Protein AF-A0AAD6Z768-F1 (afdb_monomer_lite)

Structure (mmCIF, N/CA/C/O backbone):
data_AF-A0AAD6Z768-F1
#
_entry.id   AF-A0AAD6Z768-F1
#
loop_
_atom_site.group_PDB
_atom_site.id
_atom_site.type_symbol
_atom_site.label_atom_id
_atom_site.label_alt_id
_atom_site.label_comp_id
_atom_site.label_asym_id
_atom_site.label_entity_id
_atom_site.label_seq_id
_atom_site.pdbx_PDB_ins_code
_atom_site.Cartn_x
_atom_site.Cartn_y
_atom_site.Cartn_z
_atom_site.occupancy
_atom_site.B_iso_or_equiv
_atom_site.auth_seq_id
_atom_site.auth_comp_id
_atom_site.auth_asym_id
_atom_site.auth_atom_id
_atom_site.pdbx_PDB_model_num
ATOM 1 N N . MET A 1 1 ? 4.492 -30.811 13.041 1.00 48.56 1 MET A N 1
ATOM 2 C CA . MET A 1 1 ? 4.878 -29.760 12.066 1.00 48.56 1 MET A CA 1
ATOM 3 C C . MET A 1 1 ? 6.195 -30.106 11.379 1.00 48.56 1 MET A C 1
ATOM 5 O O . MET A 1 1 ? 6.203 -30.203 10.163 1.00 48.56 1 MET A O 1
ATOM 9 N N . GLN A 1 2 ? 7.263 -30.380 12.133 1.00 55.22 2 GLN A N 1
ATOM 10 C CA . GLN A 1 2 ? 8.571 -30.777 11.596 1.00 55.22 2 GLN A CA 1
ATOM 11 C C . GLN A 1 2 ? 8.507 -31.999 10.662 1.00 55.22 2 GLN A C 1
ATOM 13 O O . GLN A 1 2 ? 9.025 -31.963 9.554 1.00 55.22 2 GLN A O 1
ATOM 18 N N . GLU A 1 3 ? 7.734 -33.017 11.039 1.00 74.50 3 GLU A N 1
ATOM 19 C CA . GLU A 1 3 ? 7.545 -34.219 10.222 1.00 74.50 3 GLU A CA 1
ATOM 20 C C . GLU A 1 3 ? 6.853 -33.945 8.870 1.00 74.50 3 GLU A C 1
ATOM 22 O O . GLU A 1 3 ? 7.163 -34.582 7.868 1.00 74.50 3 GLU A O 1
ATOM 27 N N . TRP A 1 4 ? 5.948 -32.960 8.814 1.00 82.12 4 TRP A N 1
ATOM 28 C CA . TRP A 1 4 ? 5.295 -32.538 7.568 1.00 82.12 4 TRP A CA 1
ATOM 29 C C . TRP A 1 4 ? 6.259 -31.751 6.675 1.00 82.12 4 TRP A C 1
ATOM 31 O O . TRP A 1 4 ? 6.306 -31.967 5.465 1.00 82.12 4 TRP A O 1
ATOM 41 N N . VAL A 1 5 ? 7.081 -30.886 7.273 1.00 64.69 5 VAL A N 1
ATOM 42 C CA . VAL A 1 5 ? 8.125 -30.154 6.546 1.00 64.69 5 VAL A CA 1
ATOM 43 C C . VAL A 1 5 ? 9.130 -31.133 5.931 1.00 64.69 5 VAL A C 1
ATOM 45 O O . VAL A 1 5 ? 9.410 -31.048 4.738 1.00 64.69 5 VAL A O 1
ATOM 48 N N . GLU A 1 6 ? 9.615 -32.104 6.705 1.00 81.56 6 GLU A N 1
ATOM 49 C CA . GLU A 1 6 ? 10.648 -33.051 6.270 1.00 81.56 6 GLU A CA 1
ATOM 50 C C . GLU A 1 6 ? 10.136 -34.102 5.279 1.00 81.56 6 GLU A C 1
ATOM 52 O O . GLU A 1 6 ? 10.824 -34.406 4.305 1.00 81.56 6 GLU A O 1
ATOM 57 N N . LYS A 1 7 ? 8.932 -34.650 5.491 1.00 86.00 7 LYS A N 1
ATOM 58 C CA . LYS A 1 7 ? 8.408 -35.744 4.655 1.00 86.00 7 LYS A CA 1
ATOM 59 C C . LYS A 1 7 ? 7.590 -35.277 3.456 1.00 86.00 7 LYS A C 1
ATOM 61 O O . LYS A 1 7 ? 7.446 -36.044 2.509 1.00 86.00 7 LYS A O 1
ATOM 66 N N . VAL A 1 8 ? 7.036 -34.064 3.492 1.00 82.00 8 VAL A N 1
ATOM 67 C CA . VAL A 1 8 ? 6.119 -33.573 2.449 1.00 82.00 8 VAL A CA 1
ATOM 68 C C . VAL A 1 8 ? 6.687 -32.346 1.751 1.00 82.00 8 VAL A C 1
ATOM 70 O O . VAL A 1 8 ? 6.872 -32.368 0.535 1.00 82.00 8 VAL A O 1
ATOM 73 N N . LEU A 1 9 ? 7.003 -31.289 2.503 1.00 64.06 9 LEU A N 1
ATOM 74 C CA . LEU A 1 9 ? 7.354 -29.998 1.910 1.00 64.06 9 LEU A CA 1
ATOM 75 C C . LEU A 1 9 ? 8.731 -30.020 1.228 1.00 64.06 9 LEU A C 1
ATOM 77 O O . LEU A 1 9 ? 8.850 -29.608 0.077 1.00 64.06 9 LEU A O 1
ATOM 81 N N . ILE A 1 10 ? 9.763 -30.533 1.905 1.00 76.69 10 ILE A N 1
ATOM 82 C CA . ILE A 1 10 ? 11.134 -30.582 1.372 1.00 76.69 10 ILE A CA 1
ATOM 83 C C . ILE A 1 10 ? 11.224 -31.454 0.102 1.00 76.69 10 ILE A C 1
ATOM 85 O O . ILE A 1 10 ? 11.770 -30.975 -0.896 1.00 76.69 10 ILE A O 1
ATOM 89 N N . PRO A 1 11 ? 10.672 -32.686 0.059 1.00 86.25 11 PRO A N 1
ATOM 90 C CA . PRO A 1 11 ? 10.687 -33.498 -1.157 1.00 86.25 11 PRO A CA 1
ATOM 91 C C . PRO A 1 11 ? 9.928 -32.854 -2.320 1.00 86.25 11 PRO A C 1
ATOM 93 O O . PRO A 1 11 ? 10.422 -32.879 -3.446 1.00 86.25 11 PRO A O 1
ATOM 96 N N . TYR A 1 12 ? 8.772 -32.231 -2.054 1.00 80.94 12 TYR A N 1
ATOM 97 C CA . TYR A 1 12 ? 7.995 -31.513 -3.067 1.00 80.94 12 TYR A CA 1
ATOM 98 C C . TYR A 1 12 ? 8.789 -30.348 -3.675 1.00 80.94 12 TYR A C 1
ATOM 100 O O . TYR A 1 12 ? 8.893 -30.240 -4.898 1.00 80.94 12 TYR A O 1
ATOM 108 N N . LEU A 1 13 ? 9.416 -29.516 -2.835 1.00 72.31 13 LEU A N 1
ATOM 109 C CA . LEU A 1 13 ? 10.240 -28.391 -3.289 1.00 72.31 13 LEU A CA 1
ATOM 110 C C . LEU A 1 13 ? 11.459 -28.860 -4.096 1.00 72.31 13 LEU A C 1
ATOM 112 O O . LEU A 1 13 ? 11.773 -28.268 -5.127 1.00 72.31 13 LEU A O 1
ATOM 116 N N . ASN A 1 14 ? 12.113 -29.948 -3.679 1.00 77.75 14 ASN A N 1
ATOM 117 C CA . ASN A 1 14 ? 13.255 -30.519 -4.397 1.00 77.75 14 ASN A CA 1
ATOM 118 C C . ASN A 1 14 ? 12.860 -31.111 -5.760 1.00 77.75 14 ASN A C 1
ATOM 120 O O . ASN A 1 14 ? 13.576 -30.907 -6.740 1.00 77.75 14 ASN A O 1
ATOM 124 N N . ALA A 1 15 ? 11.720 -31.803 -5.844 1.00 82.12 15 ALA A N 1
ATOM 125 C CA . ALA A 1 15 ? 11.199 -32.324 -7.107 1.00 82.12 15 ALA A CA 1
ATOM 126 C C . ALA A 1 15 ? 10.841 -31.185 -8.075 1.00 82.12 15 ALA A C 1
ATOM 128 O O . ALA A 1 15 ? 11.240 -31.217 -9.240 1.00 82.12 15 ALA A O 1
ATOM 129 N N . ARG A 1 16 ? 10.175 -30.136 -7.573 1.00 75.25 16 ARG A N 1
ATOM 130 C CA . ARG A 1 16 ? 9.814 -28.961 -8.376 1.00 75.25 16 ARG A CA 1
ATOM 131 C C . ARG A 1 16 ? 11.043 -28.207 -8.883 1.00 75.25 16 ARG A C 1
ATOM 133 O O . ARG A 1 16 ? 11.083 -27.772 -10.029 1.00 75.25 16 ARG A O 1
ATOM 140 N N . ARG A 1 17 ? 12.084 -28.119 -8.057 1.00 67.56 17 ARG A N 1
ATOM 141 C CA . ARG A 1 17 ? 13.374 -27.529 -8.426 1.00 67.56 17 ARG A CA 1
ATOM 142 C C . ARG A 1 17 ? 14.070 -28.277 -9.565 1.00 67.56 17 ARG A C 1
ATOM 144 O O . ARG A 1 17 ? 14.632 -27.634 -10.449 1.00 67.56 17 ARG A O 1
ATOM 151 N N . ALA A 1 18 ? 14.037 -29.610 -9.538 1.00 78.44 18 ALA A N 1
ATOM 152 C CA . ALA A 1 18 ? 14.623 -30.443 -10.586 1.00 78.44 18 ALA A CA 1
ATOM 153 C C . ALA A 1 18 ? 13.875 -30.295 -11.922 1.00 78.44 18 ALA A C 1
ATOM 155 O O . ALA A 1 18 ? 14.513 -30.208 -12.967 1.00 78.44 18 ALA A O 1
ATOM 156 N N . GLU A 1 19 ? 12.543 -30.205 -11.883 1.00 80.25 19 GLU A N 1
ATOM 157 C CA . GLU A 1 19 ? 11.703 -29.970 -13.066 1.00 80.25 19 GLU A CA 1
ATOM 158 C C . GLU A 1 19 ? 11.997 -28.617 -13.734 1.00 80.25 19 GLU A C 1
ATOM 160 O O . GLU A 1 19 ? 12.035 -28.521 -14.958 1.00 80.25 19 GLU A O 1
ATOM 165 N N . LEU A 1 20 ? 12.252 -27.580 -12.932 1.00 73.38 20 LEU A N 1
ATOM 166 C CA . LEU A 1 20 ? 12.494 -26.213 -13.401 1.00 73.38 20 LEU A CA 1
ATOM 167 C C . LEU A 1 20 ? 13.961 -25.924 -13.774 1.00 73.38 20 LEU A C 1
ATOM 169 O O . LEU A 1 20 ? 14.273 -24.815 -14.201 1.00 73.38 20 LEU A O 1
ATOM 173 N N . GLY A 1 21 ? 14.872 -26.894 -13.622 1.00 76.31 21 GLY A N 1
ATOM 174 C CA . GLY A 1 21 ? 16.283 -26.742 -14.006 1.00 76.31 21 GLY A CA 1
ATOM 175 C C . GLY A 1 21 ? 17.050 -25.687 -13.199 1.00 76.31 21 GLY A C 1
ATOM 176 O O . GLY A 1 21 ? 17.967 -25.053 -13.720 1.00 76.31 21 GLY A O 1
ATOM 177 N N . LEU A 1 22 ? 16.668 -25.463 -11.941 1.00 63.88 22 LEU A N 1
ATOM 178 C CA . LEU A 1 22 ? 17.176 -24.339 -11.154 1.00 63.88 22 LEU A CA 1
ATOM 179 C C . LEU A 1 22 ? 18.520 -24.650 -10.480 1.00 63.88 22 LEU A C 1
ATOM 181 O O . LEU A 1 22 ? 18.715 -25.763 -9.979 1.00 63.88 22 LEU A O 1
ATOM 185 N N . PRO A 1 23 ? 19.437 -23.669 -10.395 1.00 65.69 23 PRO A N 1
ATOM 186 C CA . PRO A 1 23 ? 20.753 -23.867 -9.803 1.00 65.69 23 PRO A CA 1
ATOM 187 C C . PRO A 1 23 ? 20.671 -24.240 -8.309 1.00 65.69 23 PRO A C 1
ATOM 189 O O . PRO A 1 23 ? 19.751 -23.796 -7.612 1.00 65.69 23 PRO A O 1
ATOM 192 N N . PRO A 1 24 ? 21.644 -25.017 -7.785 1.00 60.09 24 PRO A N 1
ATOM 193 C CA . PRO A 1 24 ? 21.671 -25.563 -6.419 1.00 60.09 24 PRO A CA 1
ATOM 194 C C . PRO A 1 24 ? 21.759 -24.509 -5.294 1.00 60.09 24 PRO A C 1
ATOM 196 O O . PRO A 1 24 ? 21.482 -24.823 -4.134 1.00 60.09 24 PRO A O 1
ATOM 199 N N . GLU A 1 25 ? 21.965 -23.239 -5.631 1.00 60.00 25 GLU A N 1
ATOM 200 C CA . GLU A 1 25 ? 21.999 -22.109 -4.691 1.00 60.00 25 GLU A CA 1
ATOM 201 C C . GLU A 1 25 ? 20.623 -21.446 -4.471 1.00 60.00 25 GLU A C 1
ATOM 203 O O . GLU A 1 25 ? 20.381 -20.827 -3.435 1.00 60.00 25 GLU A O 1
ATOM 208 N N . GLN A 1 26 ? 19.676 -21.630 -5.398 1.00 58.16 26 GLN A N 1
ATOM 209 C CA . GLN A 1 26 ? 18.336 -21.045 -5.321 1.00 58.16 26 GLN A CA 1
ATOM 210 C C . GLN A 1 26 ? 17.421 -21.834 -4.362 1.00 58.16 26 GLN A C 1
ATOM 212 O O . GLN A 1 26 ? 16.848 -22.861 -4.722 1.00 58.16 26 GLN A O 1
ATOM 217 N N . LYS A 1 27 ? 17.296 -21.360 -3.115 1.00 54.88 27 LYS A N 1
ATOM 218 C CA . LYS A 1 27 ? 16.592 -22.055 -2.013 1.00 54.88 27 LYS A CA 1
ATOM 219 C C . LYS A 1 27 ? 15.079 -22.234 -2.217 1.00 54.88 27 LYS A C 1
ATOM 221 O O . LYS A 1 27 ? 14.500 -23.108 -1.578 1.00 54.88 27 LYS A O 1
ATOM 226 N N . ALA A 1 28 ? 14.450 -21.451 -3.094 1.00 56.56 28 ALA A N 1
ATOM 227 C CA . ALA A 1 28 ? 13.034 -21.571 -3.435 1.00 56.56 28 ALA A CA 1
ATOM 228 C C . ALA A 1 28 ? 12.856 -21.556 -4.964 1.00 56.56 28 ALA A C 1
ATOM 230 O O . ALA A 1 28 ? 13.356 -20.634 -5.611 1.00 56.56 28 ALA A O 1
ATOM 231 N N . PRO A 1 29 ? 12.167 -22.552 -5.548 1.00 53.34 29 PRO A N 1
ATOM 232 C CA . PRO A 1 29 ? 12.169 -22.743 -6.990 1.00 53.34 29 PRO A CA 1
ATOM 233 C C . PRO A 1 29 ? 11.523 -21.598 -7.797 1.00 53.34 29 PRO A C 1
ATOM 235 O O . PRO A 1 29 ? 11.953 -21.302 -8.903 1.00 53.34 29 PRO A O 1
ATOM 238 N N . ASP A 1 30 ? 10.563 -20.874 -7.225 1.00 58.84 30 ASP A N 1
ATOM 239 C CA . ASP A 1 30 ? 9.732 -19.934 -7.994 1.00 58.84 30 ASP A CA 1
ATOM 240 C C . ASP A 1 30 ? 9.785 -18.483 -7.480 1.00 58.84 30 ASP A C 1
ATOM 242 O O . ASP A 1 30 ? 8.917 -17.676 -7.804 1.00 58.84 30 ASP A O 1
ATOM 246 N N . ILE A 1 31 ? 10.779 -18.130 -6.654 1.00 59.78 31 ILE A N 1
ATOM 247 C CA . ILE A 1 31 ? 10.894 -16.783 -6.071 1.00 59.78 31 ILE A CA 1
ATOM 248 C C . ILE A 1 31 ? 12.098 -16.062 -6.678 1.00 59.78 31 ILE A C 1
ATOM 250 O O . ILE A 1 31 ? 13.245 -16.425 -6.414 1.00 59.78 31 ILE A O 1
ATOM 254 N N . LEU A 1 32 ? 11.821 -15.031 -7.477 1.00 65.75 32 LEU A N 1
ATOM 255 C CA . LEU A 1 32 ? 12.807 -14.036 -7.892 1.00 65.75 32 LEU A CA 1
ATOM 256 C C . LEU A 1 32 ? 12.875 -12.951 -6.815 1.00 65.75 32 LEU A C 1
ATOM 258 O O . LEU A 1 32 ? 11.844 -12.438 -6.383 1.00 65.75 32 LEU A O 1
ATOM 262 N N . ILE A 1 33 ? 14.085 -12.648 -6.348 1.00 67.12 33 ILE A N 1
ATOM 263 C CA . ILE A 1 33 ? 14.322 -11.579 -5.377 1.00 67.12 33 ILE A CA 1
ATOM 264 C C . ILE A 1 33 ? 14.766 -10.350 -6.163 1.00 67.12 33 ILE A C 1
ATOM 266 O O . ILE A 1 33 ? 15.867 -10.343 -6.710 1.00 67.12 33 ILE A O 1
ATOM 270 N N . ASP A 1 34 ? 13.918 -9.326 -6.185 1.00 70.12 34 ASP A N 1
ATOM 271 C CA . ASP A 1 34 ? 14.257 -8.020 -6.742 1.00 70.12 34 ASP A CA 1
ATOM 272 C C . ASP A 1 34 ? 14.756 -7.098 -5.629 1.00 70.12 34 ASP A C 1
ATOM 274 O O . ASP A 1 34 ? 14.099 -6.906 -4.602 1.00 70.12 34 ASP A O 1
ATOM 278 N N . PHE A 1 35 ? 15.943 -6.528 -5.827 1.00 74.00 35 PHE A N 1
ATOM 279 C CA . PHE A 1 35 ? 16.533 -5.584 -4.887 1.00 74.00 35 PHE A CA 1
ATOM 280 C C . PHE A 1 35 ? 15.965 -4.178 -5.109 1.00 74.00 35 PHE A C 1
ATOM 282 O O . PHE A 1 35 ? 16.055 -3.629 -6.208 1.00 74.00 35 PHE A O 1
ATOM 289 N N . VAL A 1 36 ? 15.423 -3.577 -4.048 1.00 75.81 36 VAL A N 1
ATOM 290 C CA . VAL A 1 36 ? 15.033 -2.162 -4.016 1.00 75.81 36 VAL A CA 1
ATOM 291 C C . VAL A 1 36 ? 16.085 -1.405 -3.204 1.00 75.81 36 VAL A C 1
ATOM 293 O O . VAL A 1 36 ? 16.247 -1.710 -2.022 1.00 75.81 36 VAL A O 1
ATOM 296 N N . PRO A 1 37 ? 16.801 -0.431 -3.794 1.00 74.56 37 PRO A N 1
ATOM 297 C CA . PRO A 1 37 ? 17.782 0.358 -3.057 1.00 74.56 37 PRO A CA 1
ATOM 298 C C . PRO A 1 37 ? 17.158 1.141 -1.894 1.00 74.56 37 PRO A C 1
ATOM 300 O O . PRO A 1 37 ? 15.974 1.494 -1.925 1.00 74.56 37 PRO A O 1
ATOM 303 N N . GLY A 1 38 ? 17.980 1.475 -0.896 1.00 75.31 38 GLY A N 1
ATOM 304 C CA . GLY A 1 38 ? 17.601 2.407 0.169 1.00 75.31 38 GLY A CA 1
ATOM 305 C C . GLY A 1 38 ? 17.059 3.727 -0.397 1.00 75.31 38 GLY A C 1
ATOM 306 O O . GLY A 1 38 ? 17.468 4.168 -1.473 1.00 75.31 38 GLY A O 1
ATOM 307 N N . GLY A 1 39 ? 16.061 4.307 0.273 1.00 77.81 39 GLY A N 1
ATOM 308 C CA . GLY A 1 39 ? 15.404 5.549 -0.157 1.00 77.81 39 GLY A CA 1
ATOM 309 C C . GLY A 1 39 ? 14.547 5.445 -1.430 1.00 77.81 39 GLY A C 1
ATOM 310 O O . GLY A 1 39 ? 13.947 6.435 -1.839 1.00 77.81 39 GLY A O 1
ATOM 311 N N . CYS A 1 40 ? 14.451 4.269 -2.065 1.00 80.19 40 CYS A N 1
ATOM 312 C CA . CYS A 1 40 ? 13.670 4.084 -3.294 1.00 80.19 40 CYS A CA 1
ATOM 313 C C . CYS A 1 40 ? 12.279 3.472 -3.066 1.00 80.19 40 CYS A C 1
ATOM 315 O O . CYS A 1 40 ? 11.554 3.266 -4.038 1.00 80.19 40 CYS A O 1
ATOM 317 N N . THR A 1 41 ? 11.878 3.181 -1.827 1.00 82.62 41 THR A N 1
ATOM 318 C CA . THR A 1 41 ? 10.591 2.531 -1.509 1.00 82.62 41 THR A CA 1
ATOM 319 C C . THR A 1 41 ? 9.397 3.362 -1.990 1.00 82.62 41 THR A C 1
ATOM 321 O O . THR A 1 41 ? 8.585 2.873 -2.775 1.00 82.62 41 THR A O 1
ATOM 324 N N . GLY A 1 42 ? 9.387 4.667 -1.695 1.00 79.62 42 GLY A N 1
ATOM 325 C CA . GLY A 1 42 ? 8.360 5.621 -2.141 1.00 79.62 42 GLY A CA 1
ATOM 326 C C . GLY A 1 42 ? 8.319 5.909 -3.651 1.00 79.62 42 GLY A C 1
ATOM 327 O O . GLY A 1 42 ? 7.513 6.721 -4.095 1.00 79.62 42 GLY A O 1
ATOM 328 N N . ILE A 1 43 ? 9.177 5.269 -4.455 1.00 83.00 43 ILE A N 1
ATOM 329 C CA . ILE A 1 43 ? 9.227 5.428 -5.919 1.00 83.00 43 ILE A CA 1
ATOM 330 C C . ILE A 1 43 ? 9.051 4.078 -6.619 1.00 83.00 43 ILE A C 1
ATOM 332 O O . ILE A 1 43 ? 8.329 3.970 -7.607 1.00 83.00 43 ILE A O 1
ATOM 336 N N . GLY A 1 44 ? 9.741 3.047 -6.140 1.00 82.56 44 GLY A N 1
ATOM 337 C CA . GLY A 1 44 ? 9.856 1.748 -6.794 1.00 82.56 44 GLY A CA 1
ATOM 338 C C . GLY A 1 44 ? 8.931 0.674 -6.237 1.00 82.56 44 GLY A C 1
ATOM 339 O O . GLY A 1 44 ? 8.782 -0.357 -6.885 1.00 82.56 44 GLY A O 1
ATOM 340 N N . GLN A 1 45 ? 8.306 0.882 -5.072 1.00 87.94 45 GLN A N 1
ATOM 341 C CA . GLN A 1 45 ? 7.411 -0.109 -4.477 1.00 87.94 45 GLN A CA 1
ATOM 342 C C . GLN A 1 45 ? 5.944 0.289 -4.690 1.00 87.94 45 GLN A C 1
ATOM 344 O O . GLN A 1 45 ? 5.479 1.266 -4.105 1.00 87.94 45 GLN A O 1
ATOM 349 N N . PRO A 1 46 ? 5.171 -0.483 -5.480 1.00 89.62 46 PRO A N 1
ATOM 350 C CA . PRO A 1 46 ? 3.760 -0.188 -5.746 1.00 89.62 46 PRO A CA 1
ATOM 351 C C . PRO A 1 46 ? 2.918 -0.106 -4.474 1.00 89.62 46 PRO A C 1
ATOM 353 O O . PRO A 1 46 ? 1.946 0.649 -4.420 1.00 89.62 46 PRO A O 1
ATOM 356 N N . LEU A 1 47 ? 3.310 -0.876 -3.451 1.00 89.31 47 LEU A N 1
ATOM 357 C CA . LEU A 1 47 ? 2.664 -0.856 -2.149 1.00 89.31 47 LEU A CA 1
ATOM 358 C C . LEU A 1 47 ? 2.701 0.554 -1.556 1.00 89.31 47 LEU A C 1
ATOM 360 O O . LEU A 1 47 ? 1.642 1.095 -1.263 1.00 89.31 47 LEU A O 1
ATOM 364 N N . ASP A 1 48 ? 3.877 1.171 -1.466 1.00 86.88 48 ASP A N 1
ATOM 365 C CA . ASP A 1 48 ? 4.032 2.512 -0.899 1.00 86.88 48 ASP A CA 1
ATOM 366 C C . ASP A 1 48 ? 3.497 3.608 -1.822 1.00 86.88 48 ASP A C 1
ATOM 368 O O . ASP A 1 48 ? 2.844 4.540 -1.355 1.00 86.88 48 ASP A O 1
ATOM 372 N N . VAL A 1 49 ? 3.696 3.468 -3.134 1.00 86.50 49 VAL A N 1
ATOM 373 C CA . VAL A 1 49 ? 3.336 4.500 -4.118 1.00 86.50 49 VAL A CA 1
ATOM 374 C C . VAL A 1 49 ? 1.823 4.668 -4.293 1.00 86.50 49 VAL A C 1
ATOM 376 O O . VAL A 1 49 ? 1.355 5.789 -4.501 1.00 86.50 49 VAL A O 1
ATOM 379 N N . GLY A 1 50 ? 1.051 3.578 -4.273 1.00 86.06 50 GLY A N 1
ATOM 380 C CA . GLY A 1 50 ? -0.371 3.628 -4.639 1.00 86.06 50 GLY A CA 1
ATOM 381 C C . GLY A 1 50 ? -1.335 2.972 -3.656 1.00 86.06 50 GLY A C 1
ATOM 382 O O . GLY A 1 50 ? -2.474 3.422 -3.547 1.00 86.06 50 GLY A O 1
ATOM 383 N N . LEU A 1 51 ? -0.907 1.948 -2.912 1.00 91.31 51 LEU A N 1
ATOM 384 C CA . LEU A 1 51 ? -1.814 1.142 -2.081 1.00 91.31 51 LEU A CA 1
ATOM 385 C C . LEU A 1 51 ? -1.834 1.572 -0.611 1.00 91.31 51 LEU A C 1
ATOM 387 O O . LEU A 1 51 ? -2.884 1.525 0.029 1.00 91.31 51 LEU A O 1
ATOM 391 N N . ASN A 1 52 ? -0.696 2.009 -0.074 1.00 91.69 52 ASN A N 1
ATOM 392 C CA . ASN A 1 52 ? -0.521 2.258 1.354 1.00 91.69 52 ASN A CA 1
ATOM 393 C C . ASN A 1 52 ? -1.442 3.382 1.847 1.00 91.69 52 ASN A C 1
ATOM 395 O O . ASN A 1 52 ? -2.044 3.271 2.910 1.00 91.69 52 ASN A O 1
ATOM 399 N N . ARG A 1 53 ? -1.636 4.435 1.042 1.00 88.06 53 ARG A N 1
ATOM 400 C CA . ARG A 1 53 ? -2.547 5.537 1.380 1.00 88.06 53 ARG A CA 1
ATOM 401 C C . ARG A 1 53 ? -4.017 5.082 1.448 1.00 88.06 53 ARG A C 1
ATOM 403 O O . ARG A 1 53 ? -4.598 5.233 2.521 1.00 88.06 53 ARG A O 1
ATOM 410 N N . PRO A 1 54 ? -4.635 4.519 0.386 1.00 90.94 54 PRO A N 1
ATOM 411 C CA . PRO A 1 54 ? -6.000 3.995 0.474 1.00 90.94 54 PRO A CA 1
ATOM 412 C C . PRO A 1 54 ? -6.191 2.980 1.606 1.00 90.94 54 PRO A C 1
ATOM 414 O O . PRO A 1 54 ? -7.209 3.020 2.296 1.00 90.94 54 PRO A O 1
ATOM 417 N N . PHE A 1 55 ? -5.197 2.115 1.835 1.00 94.19 55 PHE A N 1
ATOM 418 C CA . PHE A 1 55 ? -5.210 1.149 2.930 1.00 94.19 55 PHE A CA 1
ATOM 419 C C . PHE A 1 55 ? -5.251 1.833 4.302 1.00 94.19 55 PHE A C 1
ATOM 421 O O . PHE A 1 55 ? -6.181 1.599 5.072 1.00 94.19 55 PHE A O 1
ATOM 428 N N . LYS A 1 56 ? -4.275 2.704 4.604 1.00 90.81 56 LYS A N 1
ATOM 429 C CA . LYS A 1 56 ? -4.200 3.450 5.873 1.00 90.81 56 LYS A CA 1
ATOM 430 C C . LYS A 1 56 ? -5.479 4.251 6.118 1.00 90.81 56 LYS A C 1
ATOM 432 O O . LYS A 1 56 ? -6.004 4.234 7.229 1.00 90.81 56 LYS A O 1
ATOM 437 N N . HIS A 1 57 ? -6.012 4.878 5.070 1.00 91.25 57 HIS A N 1
ATOM 438 C CA . HIS A 1 57 ? -7.256 5.640 5.130 1.00 91.25 57 HIS A CA 1
ATOM 439 C C . HIS A 1 57 ? -8.459 4.774 5.517 1.00 91.25 57 HIS A C 1
ATOM 441 O O . HIS A 1 57 ? -9.199 5.088 6.445 1.00 91.25 57 HIS A O 1
ATOM 447 N N . ALA A 1 58 ? -8.633 3.633 4.851 1.00 93.50 58 ALA A N 1
ATOM 448 C CA . ALA A 1 58 ? -9.699 2.686 5.166 1.00 93.50 58 ALA A CA 1
ATOM 449 C C . ALA A 1 58 ? -9.590 2.131 6.597 1.00 93.50 58 ALA A C 1
ATOM 451 O O . ALA A 1 58 ? -10.599 2.028 7.294 1.00 93.50 58 ALA A O 1
ATOM 452 N N . VAL A 1 59 ? -8.371 1.833 7.060 1.00 94.69 59 VAL A N 1
ATOM 453 C CA . VAL A 1 59 ? -8.119 1.411 8.447 1.00 94.69 59 VAL A CA 1
ATOM 454 C C . VAL A 1 59 ? -8.521 2.512 9.434 1.00 94.69 59 VAL A C 1
ATOM 456 O O . VAL A 1 59 ? -9.184 2.216 10.428 1.00 94.69 59 VAL A O 1
ATOM 459 N N . LYS A 1 60 ? -8.179 3.778 9.154 1.00 93.06 60 LYS A N 1
ATOM 460 C CA . LYS A 1 60 ? -8.562 4.938 9.978 1.00 93.06 60 LYS A CA 1
ATOM 461 C C . LYS A 1 60 ? -10.085 5.077 10.083 1.00 93.06 60 LYS A C 1
ATOM 463 O O . LYS A 1 60 ? -10.609 5.186 11.190 1.00 93.06 60 LYS A O 1
ATOM 468 N N . LEU A 1 61 ? -10.806 4.988 8.963 1.00 93.19 61 LEU A N 1
ATOM 469 C CA . LEU A 1 61 ? -12.274 5.038 8.960 1.00 93.19 61 LEU A CA 1
ATOM 470 C C . LEU A 1 61 ? -12.902 3.872 9.734 1.00 93.19 61 LEU A C 1
ATOM 472 O O . LEU A 1 61 ? -13.845 4.073 10.500 1.00 93.19 61 LEU A O 1
ATOM 476 N N . ALA A 1 62 ? -12.371 2.657 9.573 1.00 94.94 62 ALA A N 1
ATOM 477 C CA . ALA A 1 62 ? -12.853 1.486 10.300 1.00 94.94 62 ALA A CA 1
ATOM 478 C C . ALA A 1 62 ? -12.631 1.621 11.816 1.00 94.94 62 ALA A C 1
ATOM 480 O O . ALA A 1 62 ? -13.512 1.276 12.607 1.00 94.94 62 ALA A O 1
ATOM 481 N N . TYR A 1 63 ? -11.487 2.179 12.219 1.00 94.31 63 TYR A N 1
ATOM 482 C CA . TYR A 1 63 ? -11.213 2.532 13.608 1.00 94.31 63 TYR A CA 1
ATOM 483 C C . TYR A 1 63 ? -12.213 3.570 14.142 1.00 94.31 63 TYR A C 1
ATOM 485 O O . TYR A 1 63 ? -12.796 3.358 15.205 1.00 94.31 63 TYR A O 1
ATOM 493 N N . HIS A 1 64 ? -12.480 4.648 13.397 1.00 92.62 64 HIS A N 1
ATOM 494 C CA . HIS A 1 64 ? -13.450 5.673 13.801 1.00 92.62 64 HIS A CA 1
ATOM 495 C C . HIS A 1 64 ? -14.875 5.127 13.920 1.00 92.62 64 HIS A C 1
ATOM 497 O O . HIS A 1 64 ? -15.559 5.418 14.901 1.00 92.62 64 HIS A O 1
ATOM 503 N N . SER A 1 65 ? -15.309 4.276 12.988 1.00 93.06 65 SER A N 1
ATOM 504 C CA . SER A 1 65 ? -16.606 3.599 13.090 1.00 93.06 65 SER A CA 1
ATOM 505 C C . SER A 1 65 ? -16.687 2.743 14.355 1.00 93.06 65 SER 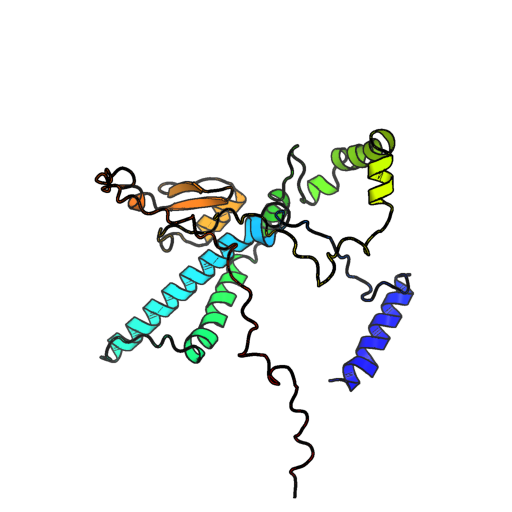A C 1
ATOM 507 O O . SER A 1 65 ? -17.655 2.835 15.105 1.00 93.06 65 SER A O 1
ATOM 509 N N . TRP A 1 66 ? -15.649 1.949 14.635 1.00 95.00 66 TRP A N 1
ATOM 510 C CA . TRP A 1 66 ? -15.591 1.116 15.837 1.00 95.00 66 TRP A CA 1
ATOM 511 C C . TRP A 1 66 ? -15.625 1.946 17.129 1.00 95.00 66 TRP A C 1
ATOM 513 O O . TRP A 1 66 ? -16.297 1.571 18.094 1.00 95.00 66 TRP A O 1
ATOM 523 N N . LEU A 1 67 ? -14.925 3.082 17.141 1.00 93.12 67 LEU A N 1
ATOM 524 C CA . LEU A 1 67 ? -14.898 4.023 18.257 1.00 93.12 67 LEU A CA 1
ATOM 525 C C . LEU A 1 67 ? -16.307 4.554 18.555 1.00 93.12 67 LEU A C 1
ATOM 527 O O . LEU A 1 67 ? -16.775 4.473 19.693 1.00 93.12 67 LEU A O 1
ATOM 531 N N . ILE A 1 68 ? -16.999 5.039 17.520 1.00 92.44 68 ILE A N 1
ATOM 532 C CA . ILE A 1 68 ? -18.366 5.567 17.615 1.00 92.44 68 ILE A CA 1
ATOM 533 C C . ILE A 1 68 ? -19.326 4.473 18.089 1.00 92.44 68 ILE A C 1
ATOM 535 O O . ILE A 1 68 ? -20.066 4.688 19.048 1.00 92.44 68 ILE A O 1
ATOM 539 N N . ASP A 1 69 ? -19.276 3.283 17.489 1.00 93.31 69 ASP A N 1
ATOM 540 C CA . ASP A 1 69 ? -20.135 2.155 17.866 1.00 93.31 69 ASP A CA 1
ATOM 541 C C . ASP A 1 69 ? -19.940 1.741 19.328 1.00 93.31 69 ASP A C 1
ATOM 543 O O . ASP A 1 69 ? -20.895 1.384 20.023 1.00 93.31 69 ASP A O 1
ATOM 547 N N . THR A 1 70 ? -18.699 1.782 19.812 1.00 92.12 70 THR A N 1
ATOM 548 C CA . THR A 1 70 ? -18.368 1.451 21.201 1.00 92.12 70 THR A CA 1
ATOM 549 C C . THR A 1 70 ? -18.938 2.493 22.161 1.00 92.12 70 THR A C 1
ATOM 551 O O . THR A 1 70 ? -19.584 2.128 23.146 1.00 92.12 70 THR A O 1
ATOM 554 N N . LEU A 1 71 ? -18.782 3.781 21.845 1.00 91.19 71 LEU A N 1
ATOM 555 C CA . LEU A 1 71 ? -19.336 4.879 22.641 1.00 91.19 71 LEU A CA 1
ATOM 556 C C . LEU A 1 71 ? -20.871 4.878 22.648 1.00 91.19 71 LEU A C 1
ATOM 558 O O . LEU A 1 71 ? -21.482 5.065 23.702 1.00 91.19 71 LEU A O 1
ATOM 562 N N . LEU A 1 72 ? -21.510 4.613 21.504 1.00 92.31 72 LEU A N 1
ATOM 563 C CA . LEU A 1 72 ? -22.968 4.502 21.408 1.00 92.31 72 LEU A CA 1
ATOM 564 C C . LEU A 1 72 ? -23.499 3.352 22.274 1.00 92.31 72 LEU A C 1
ATOM 566 O O . LEU A 1 72 ? -24.435 3.556 23.047 1.00 92.31 72 LEU A O 1
ATOM 570 N N . LYS A 1 73 ? -22.849 2.182 22.244 1.00 91.12 73 LYS A N 1
ATOM 571 C CA . LYS A 1 73 ? -23.213 1.035 23.097 1.00 91.12 73 LYS A CA 1
ATOM 572 C C . LYS A 1 73 ? -23.046 1.317 24.590 1.00 91.12 73 LYS A C 1
ATOM 574 O O . LYS A 1 73 ? -23.821 0.800 25.393 1.00 91.12 73 LYS A O 1
ATOM 579 N N . GLN A 1 74 ? -22.039 2.098 24.985 1.00 89.81 74 GLN A N 1
ATOM 580 C CA . GLN A 1 74 ? -21.871 2.521 26.380 1.00 89.81 74 GLN A CA 1
ATOM 581 C C . GLN A 1 74 ? -22.963 3.508 26.797 1.00 89.81 74 GLN A C 1
ATOM 583 O O . GLN A 1 74 ? -23.525 3.377 27.885 1.00 89.81 74 GLN A O 1
ATOM 588 N N . ARG A 1 75 ? -23.317 4.446 25.908 1.00 90.75 75 ARG A N 1
ATOM 589 C CA . ARG A 1 75 ? -24.392 5.418 26.133 1.00 90.75 75 ARG A CA 1
ATOM 590 C C . ARG A 1 75 ? -25.751 4.745 26.313 1.00 90.75 75 ARG A C 1
ATOM 592 O O . ARG A 1 75 ? -26.471 5.100 27.238 1.00 90.75 75 ARG A O 1
ATOM 599 N N . GLU A 1 76 ? -26.093 3.772 25.470 1.00 91.12 76 GLU A N 1
ATOM 600 C CA . GLU A 1 76 ? -27.346 3.003 25.579 1.00 91.12 76 GLU A CA 1
ATOM 601 C C . GLU A 1 76 ? -27.462 2.238 26.902 1.00 91.12 76 GLU A C 1
ATOM 603 O O . GLU A 1 76 ? -28.560 2.019 27.404 1.00 91.12 76 GLU A O 1
ATOM 608 N N . LYS A 1 77 ? -26.325 1.847 27.482 1.00 89.75 77 LYS A N 1
ATOM 609 C CA . LYS A 1 77 ? -26.254 1.155 28.773 1.00 89.75 77 LYS A CA 1
ATOM 610 C C . LYS A 1 77 ? -26.152 2.108 29.968 1.00 89.75 77 LYS A C 1
ATOM 612 O O . LYS A 1 77 ? -25.914 1.630 31.074 1.00 89.75 77 LYS A O 1
ATOM 617 N N . GLU A 1 78 ? -26.264 3.421 29.745 1.00 86.94 78 GLU A N 1
ATOM 618 C CA . GLU A 1 78 ? -26.046 4.476 30.749 1.00 86.94 78 GLU A CA 1
ATOM 619 C C . GLU A 1 78 ? -24.709 4.321 31.502 1.00 86.94 78 GLU A C 1
ATOM 621 O O . GLU A 1 78 ? -24.557 4.715 32.659 1.00 86.94 78 GLU A O 1
ATOM 626 N N . GLN A 1 79 ? -23.712 3.724 30.842 1.00 82.12 79 GLN A N 1
ATOM 627 C CA . GLN A 1 79 ? -22.382 3.542 31.405 1.00 82.12 79 GLN A CA 1
ATOM 628 C C . GLN A 1 79 ? -21.581 4.838 31.284 1.00 82.12 79 GLN A C 1
ATOM 630 O O . GLN A 1 79 ? -21.776 5.642 30.369 1.00 82.12 79 GLN A O 1
ATOM 635 N N . LYS A 1 80 ? -20.638 5.034 32.210 1.00 83.88 80 LYS A N 1
ATOM 636 C CA . LYS A 1 80 ? -19.639 6.096 32.086 1.00 83.88 80 LYS A CA 1
ATOM 637 C C . LYS A 1 80 ? -18.876 5.883 30.776 1.00 83.88 80 LYS A C 1
ATOM 639 O O . LYS A 1 80 ? -18.387 4.782 30.542 1.00 83.88 80 LYS A O 1
ATOM 644 N N . MET A 1 81 ? -18.788 6.927 29.953 1.00 81.38 81 MET A N 1
ATOM 645 C CA . MET A 1 81 ? -18.018 6.888 28.710 1.00 81.38 81 MET A CA 1
ATOM 646 C C . MET A 1 81 ? -16.540 6.724 29.060 1.00 81.38 81 MET A C 1
ATOM 648 O O . MET A 1 81 ? -15.918 7.653 29.577 1.00 81.38 81 MET A O 1
ATOM 652 N N . ASP A 1 82 ? -16.016 5.527 28.838 1.00 84.88 82 ASP A N 1
ATOM 653 C CA . ASP A 1 82 ? -14.616 5.194 29.065 1.00 84.88 82 ASP A CA 1
ATOM 654 C C . ASP A 1 82 ? -14.180 4.185 28.007 1.00 84.88 82 ASP A C 1
ATOM 656 O O . ASP A 1 82 ? -14.727 3.085 27.903 1.00 84.88 82 ASP A O 1
ATOM 660 N N . LEU A 1 83 ? -13.238 4.590 27.166 1.00 86.44 83 LEU A N 1
ATOM 661 C CA . LEU A 1 83 ? -12.753 3.765 26.073 1.00 86.44 83 LEU A CA 1
ATOM 662 C C . LEU A 1 83 ? -11.611 2.901 26.580 1.00 86.44 83 LEU A C 1
ATOM 664 O O . LEU A 1 83 ? -10.531 3.402 26.895 1.00 86.44 83 LEU A O 1
ATOM 668 N N . ASP A 1 84 ? -11.843 1.591 26.607 1.00 85.56 84 ASP A N 1
ATOM 669 C CA . ASP A 1 84 ? -10.784 0.640 26.910 1.00 85.56 84 ASP A CA 1
ATOM 670 C C . ASP A 1 84 ? -9.766 0.628 25.763 1.00 85.56 84 ASP A C 1
ATOM 672 O O . ASP A 1 84 ? -9.961 0.018 24.710 1.00 85.56 84 ASP A O 1
ATOM 676 N N . THR A 1 85 ? -8.671 1.350 25.979 1.00 89.06 85 THR A N 1
ATOM 677 C CA . THR A 1 85 ? -7.500 1.399 25.096 1.00 89.06 85 THR A CA 1
ATOM 678 C C . THR A 1 85 ? -6.467 0.335 25.469 1.00 89.06 85 THR A C 1
ATOM 680 O O . THR A 1 85 ? -5.323 0.366 25.010 1.00 89.06 85 THR A O 1
ATOM 683 N N . GLY A 1 86 ? -6.855 -0.635 26.301 1.00 91.75 86 GLY A N 1
ATOM 684 C CA . GLY A 1 86 ? -6.046 -1.785 26.639 1.00 91.75 86 GLY A CA 1
ATOM 685 C C . GLY A 1 86 ? -5.616 -2.543 25.388 1.00 91.75 86 GLY A C 1
ATOM 686 O O . GLY A 1 86 ? -6.407 -2.830 24.487 1.00 91.75 86 GLY A O 1
ATOM 687 N N . LEU A 1 87 ? -4.338 -2.924 25.359 1.00 89.62 87 LEU A N 1
ATOM 688 C CA . LEU A 1 87 ? -3.749 -3.662 24.244 1.00 89.62 87 LEU A CA 1
ATOM 689 C C . LEU A 1 87 ? -4.558 -4.909 23.827 1.00 89.62 87 LEU A C 1
ATOM 691 O O . LEU A 1 87 ? -4.673 -5.123 22.624 1.00 89.62 87 LEU A O 1
ATOM 695 N N . PRO A 1 88 ? -5.140 -5.720 24.741 1.00 93.50 88 PRO A N 1
ATOM 696 C CA . PRO A 1 88 ? -5.953 -6.869 24.339 1.00 93.50 88 PRO A CA 1
ATOM 697 C C . PRO A 1 88 ? -7.172 -6.480 23.495 1.00 93.50 88 PRO A C 1
ATOM 699 O O . PRO A 1 88 ? -7.415 -7.101 22.465 1.00 93.50 88 PRO A O 1
ATOM 702 N N . VAL A 1 89 ? -7.890 -5.424 23.891 1.00 91.56 89 VAL A N 1
ATOM 703 C CA . VAL A 1 89 ? -9.102 -4.957 23.201 1.00 91.56 89 VAL A CA 1
ATOM 704 C C . VAL A 1 89 ? -8.752 -4.375 21.838 1.00 91.56 89 VAL A C 1
ATOM 706 O O . VAL A 1 89 ? -9.349 -4.758 20.831 1.00 91.56 89 VAL A O 1
ATOM 709 N N . LEU A 1 90 ? -7.745 -3.498 21.788 1.00 93.12 90 LEU A N 1
ATOM 710 C CA . LEU A 1 90 ? -7.311 -2.887 20.533 1.00 93.12 90 LEU A CA 1
ATOM 711 C C . LEU A 1 90 ? -6.750 -3.925 19.561 1.00 93.12 90 LEU A C 1
ATOM 713 O O . LEU A 1 90 ? -7.019 -3.845 18.366 1.00 93.12 90 LEU A O 1
ATOM 717 N N . ARG A 1 91 ? -6.008 -4.924 20.053 1.00 92.75 91 ARG A N 1
ATOM 718 C CA . ARG A 1 91 ? -5.480 -6.005 19.214 1.00 92.75 91 ARG A CA 1
ATOM 719 C C . ARG A 1 91 ? -6.607 -6.779 18.537 1.00 92.75 91 ARG A C 1
ATOM 721 O O . ARG A 1 91 ? -6.543 -6.970 17.326 1.00 92.75 91 ARG A O 1
ATOM 728 N N . ASP A 1 92 ? -7.634 -7.176 19.280 1.00 93.44 92 ASP A N 1
ATOM 729 C CA . ASP A 1 92 ? -8.738 -7.956 18.717 1.00 93.44 92 ASP A CA 1
ATOM 730 C C . ASP A 1 92 ? -9.594 -7.111 17.753 1.00 93.44 92 ASP A C 1
ATOM 732 O O . ASP A 1 92 ? -9.969 -7.586 16.680 1.00 93.44 92 ASP A O 1
ATOM 736 N N . ALA A 1 93 ? -9.830 -5.831 18.070 1.00 93.44 93 ALA A N 1
ATOM 737 C CA . ALA A 1 93 ? -10.559 -4.911 17.194 1.00 93.44 93 ALA A CA 1
ATOM 738 C C . ALA A 1 93 ? -9.787 -4.584 15.899 1.00 93.44 93 ALA A C 1
ATOM 740 O O . ALA A 1 93 ? -10.375 -4.552 14.815 1.00 93.44 93 ALA A O 1
ATOM 741 N N . SER A 1 94 ? -8.463 -4.409 15.992 1.00 94.62 94 SER A N 1
ATOM 742 C CA . SER A 1 94 ? -7.599 -4.040 14.862 1.00 94.62 94 SER A CA 1
ATOM 743 C C . SER A 1 94 ? -7.613 -5.030 13.704 1.00 94.62 94 SER A C 1
ATOM 745 O O . SER A 1 94 ? -7.453 -4.616 12.558 1.00 94.62 94 SER A O 1
ATOM 747 N N . VAL A 1 95 ? -7.876 -6.315 13.963 1.00 96.56 95 VAL A N 1
ATOM 748 C CA . VAL A 1 95 ? -8.029 -7.320 12.900 1.00 96.56 95 VAL A CA 1
ATOM 749 C C . VAL A 1 95 ? -9.168 -6.932 11.957 1.00 96.56 95 VAL A C 1
ATOM 751 O O . VAL A 1 95 ? -9.022 -7.031 10.739 1.00 96.56 95 VAL A O 1
ATOM 754 N N . GLY A 1 96 ? -10.277 -6.435 12.512 1.00 96.25 96 GLY A N 1
ATOM 755 C CA . GLY A 1 96 ? -11.402 -5.926 11.734 1.00 96.25 96 GLY A CA 1
ATOM 756 C C . GLY A 1 96 ? -11.011 -4.711 10.896 1.00 96.25 96 GLY A C 1
ATOM 757 O O . GLY A 1 96 ? -11.312 -4.668 9.707 1.00 96.25 96 GLY A O 1
ATOM 758 N N . TRP A 1 97 ? -10.274 -3.757 11.472 1.00 96.88 97 TRP A N 1
ATOM 759 C CA . TRP A 1 97 ? -9.848 -2.551 10.749 1.00 96.88 97 TRP A CA 1
ATOM 760 C C . TRP A 1 97 ? -8.894 -2.881 9.598 1.00 96.88 97 TRP A C 1
ATOM 762 O O . TRP A 1 97 ? -9.060 -2.375 8.491 1.00 96.88 97 TRP A O 1
ATOM 772 N N . ILE A 1 98 ? -7.934 -3.780 9.835 1.00 96.44 98 ILE A N 1
ATOM 773 C CA . ILE A 1 98 ? -7.002 -4.274 8.812 1.00 96.44 98 ILE A CA 1
ATOM 774 C C . ILE A 1 98 ? -7.762 -4.999 7.697 1.00 96.44 98 ILE A C 1
ATOM 776 O O . ILE A 1 98 ? -7.428 -4.835 6.525 1.00 96.44 98 ILE A O 1
ATOM 780 N N . TRP A 1 99 ? -8.795 -5.774 8.038 1.00 97.12 99 TRP A N 1
ATOM 781 C CA . TRP A 1 99 ? -9.633 -6.452 7.053 1.00 97.12 99 TRP A CA 1
ATOM 782 C C . TRP A 1 99 ? -10.409 -5.473 6.164 1.00 97.12 99 TRP A C 1
ATOM 784 O O . TRP A 1 99 ? -10.453 -5.655 4.947 1.00 97.12 99 TRP A O 1
ATOM 794 N N . GLU A 1 100 ? -10.973 -4.406 6.735 1.00 95.56 100 GLU A N 1
ATOM 795 C CA . GLU A 1 100 ? -11.591 -3.327 5.951 1.00 95.56 100 GLU A CA 1
ATOM 796 C C . GLU A 1 100 ? -10.571 -2.639 5.036 1.00 95.56 100 GLU A C 1
ATOM 798 O O . GLU A 1 100 ? -10.841 -2.439 3.849 1.00 95.56 100 GLU A O 1
ATOM 803 N N . GLY A 1 101 ? -9.366 -2.373 5.549 1.00 95.00 101 GLY A N 1
ATOM 804 C CA . GLY A 1 101 ? -8.251 -1.865 4.754 1.00 95.00 101 GLY A CA 1
ATOM 805 C C . GLY A 1 101 ? -7.893 -2.770 3.577 1.00 95.00 101 GLY A C 1
ATOM 806 O O . GLY A 1 101 ? -7.734 -2.294 2.455 1.00 95.00 101 GLY A O 1
ATOM 807 N N . TYR A 1 102 ? -7.815 -4.082 3.807 1.00 95.31 102 TYR A N 1
ATOM 808 C CA . TYR A 1 102 ? -7.512 -5.063 2.767 1.00 95.31 102 TYR A CA 1
ATOM 809 C C . TYR A 1 102 ? -8.577 -5.075 1.664 1.00 95.31 102 TYR A C 1
ATOM 811 O O . TYR A 1 102 ? -8.235 -5.022 0.483 1.00 95.31 102 TYR A O 1
ATOM 819 N N . LYS A 1 103 ? -9.864 -5.079 2.034 1.00 95.00 103 LYS A N 1
ATOM 820 C CA . LYS A 1 103 ? -10.969 -5.025 1.064 1.00 95.00 103 LYS A CA 1
ATOM 821 C C . LYS A 1 103 ? -10.924 -3.756 0.214 1.00 95.00 103 LYS A C 1
ATOM 823 O O . LYS A 1 103 ? -11.198 -3.824 -0.979 1.00 95.00 103 LYS A O 1
ATOM 828 N N . ALA A 1 104 ? -10.552 -2.621 0.807 1.00 92.38 104 ALA A N 1
ATOM 829 C CA . ALA A 1 104 ? -10.445 -1.355 0.091 1.00 92.38 104 ALA A CA 1
ATOM 830 C C . ALA A 1 104 ? -9.370 -1.363 -1.007 1.00 92.38 104 ALA A C 1
ATOM 832 O O . ALA A 1 104 ? -9.535 -0.696 -2.023 1.00 92.38 104 ALA A O 1
ATOM 833 N N . VAL A 1 105 ? -8.280 -2.113 -0.824 1.00 93.56 105 VAL A N 1
ATOM 834 C CA . VAL A 1 105 ? -7.183 -2.190 -1.806 1.00 93.56 105 VAL A CA 1
ATOM 835 C C . VAL A 1 105 ? -7.262 -3.402 -2.731 1.00 93.56 105 VAL A C 1
ATOM 837 O O . VAL A 1 105 ? -6.405 -3.563 -3.599 1.00 93.56 105 VAL A O 1
ATOM 840 N N . GLN A 1 106 ? -8.291 -4.241 -2.592 1.00 93.38 106 GLN A N 1
ATOM 841 C CA . GLN A 1 106 ? -8.523 -5.414 -3.438 1.00 93.38 106 GLN A CA 1
ATOM 842 C C . GLN A 1 106 ? -9.132 -5.037 -4.805 1.00 93.38 106 GLN A C 1
ATOM 844 O O . GLN A 1 106 ? -10.020 -5.714 -5.320 1.00 93.38 106 GLN A O 1
ATOM 849 N N . ASP A 1 107 ? -8.652 -3.948 -5.403 1.00 90.56 107 ASP A N 1
ATOM 850 C CA . ASP A 1 107 ? -9.048 -3.484 -6.728 1.00 90.56 107 ASP A CA 1
ATOM 851 C C . ASP A 1 107 ? -7.896 -3.694 -7.719 1.00 90.56 107 ASP A C 1
ATOM 853 O O . ASP A 1 107 ? -6.777 -3.205 -7.542 1.00 90.56 107 ASP A O 1
ATOM 857 N N . THR A 1 108 ? -8.182 -4.436 -8.790 1.00 92.62 108 THR A N 1
ATOM 858 C CA . THR A 1 108 ? -7.194 -4.746 -9.830 1.00 92.62 108 THR A CA 1
ATOM 859 C C . THR A 1 108 ? -6.751 -3.484 -10.569 1.00 92.62 108 THR A C 1
ATOM 861 O O . THR A 1 108 ? -5.574 -3.366 -10.912 1.00 92.62 108 THR A O 1
ATOM 864 N N . GLU A 1 109 ? -7.649 -2.520 -10.783 1.00 92.31 109 GLU A N 1
ATOM 865 C CA . GLU A 1 109 ? -7.312 -1.267 -11.463 1.00 92.31 109 GLU A CA 1
ATOM 866 C C . GLU A 1 109 ? -6.352 -0.424 -10.624 1.00 92.31 109 GLU A C 1
ATOM 868 O O . GLU A 1 109 ? -5.349 0.074 -11.142 1.00 92.31 109 GLU A O 1
ATOM 873 N N . LEU A 1 110 ? -6.600 -0.337 -9.315 1.00 91.88 110 LEU A N 1
ATOM 874 C CA . LEU A 1 110 ? -5.718 0.337 -8.367 1.00 91.88 110 LEU A CA 1
ATOM 875 C C . LEU A 1 110 ? -4.330 -0.316 -8.322 1.00 91.88 110 LEU A C 1
ATOM 877 O O . LEU A 1 110 ? -3.315 0.387 -8.345 1.00 91.88 110 LEU A O 1
ATOM 881 N N . ILE A 1 111 ? -4.261 -1.650 -8.302 1.00 92.56 111 ILE A N 1
ATOM 882 C CA . ILE A 1 111 ? -2.987 -2.383 -8.313 1.00 92.56 111 ILE A CA 1
ATOM 883 C C . ILE A 1 111 ? -2.219 -2.080 -9.604 1.00 92.56 111 ILE A C 1
ATOM 885 O O . ILE A 1 111 ? -1.068 -1.647 -9.545 1.00 92.56 111 ILE A O 1
ATOM 889 N N . LEU A 1 112 ? -2.850 -2.235 -10.772 1.00 92.44 112 LEU A N 1
ATOM 890 C CA . LEU A 1 112 ? -2.218 -1.946 -12.065 1.00 92.44 112 LEU A CA 1
ATOM 891 C C . LEU A 1 112 ? -1.770 -0.484 -12.165 1.00 92.44 112 LEU A C 1
ATOM 893 O O . LEU A 1 112 ? -0.679 -0.192 -12.668 1.00 92.44 112 LEU A O 1
ATOM 897 N N . LYS A 1 113 ? -2.577 0.442 -11.640 1.00 91.75 113 LYS A N 1
ATOM 898 C CA . LYS A 1 113 ? -2.205 1.849 -11.567 1.00 91.75 113 LYS A CA 1
ATOM 899 C C . LYS A 1 113 ? -0.983 2.064 -10.683 1.00 91.75 113 LYS A C 1
ATOM 901 O O . LYS A 1 113 ? -0.085 2.791 -11.103 1.00 91.75 113 LYS A O 1
ATOM 906 N N . SER A 1 114 ? -0.919 1.430 -9.518 1.00 91.19 114 SER A N 1
ATOM 907 C CA . SER A 1 114 ? 0.203 1.561 -8.583 1.00 91.19 114 SER A CA 1
ATOM 908 C C . SER A 1 114 ? 1.529 1.203 -9.263 1.00 91.19 114 SER A C 1
ATOM 910 O O . SER A 1 114 ? 2.483 1.972 -9.189 1.00 91.19 114 SER A O 1
ATOM 912 N N . TRP A 1 115 ? 1.554 0.135 -10.069 1.00 92.19 115 TRP A N 1
ATOM 913 C CA . TRP A 1 115 ? 2.717 -0.212 -10.901 1.00 92.19 115 TRP A CA 1
ATOM 914 C C . TRP A 1 115 ? 3.060 0.859 -11.946 1.00 92.19 115 TRP A C 1
ATOM 916 O O . TRP A 1 115 ? 4.228 1.168 -12.172 1.00 92.19 115 TRP A O 1
ATOM 926 N N . SER A 1 116 ? 2.053 1.469 -12.579 1.00 90.56 116 SER A N 1
ATOM 927 C CA . SER A 1 116 ? 2.270 2.574 -13.528 1.00 90.56 116 SER A CA 1
ATOM 928 C C . SER A 1 116 ? 2.777 3.861 -12.872 1.00 90.56 116 SER A C 1
ATOM 930 O O . SER A 1 116 ? 3.416 4.682 -13.533 1.00 90.56 116 SER A O 1
ATOM 932 N N . MET A 1 117 ? 2.485 4.047 -11.583 1.00 88.25 117 MET A N 1
ATOM 933 C CA . MET A 1 117 ? 2.934 5.192 -10.798 1.00 88.25 117 MET A CA 1
ATOM 934 C C . MET A 1 117 ? 4.372 5.037 -10.313 1.00 88.25 117 MET A C 1
ATOM 936 O O . MET A 1 117 ? 5.011 6.058 -10.066 1.00 88.25 117 MET A O 1
ATOM 940 N N . CYS A 1 118 ? 4.893 3.808 -10.247 1.00 89.69 118 CYS A N 1
ATOM 941 C CA . CYS A 1 118 ? 6.304 3.535 -9.993 1.00 89.69 118 CYS A CA 1
ATOM 942 C C . CYS A 1 118 ? 7.164 3.958 -11.189 1.00 89.69 118 CYS A C 1
ATOM 944 O O . CYS A 1 118 ? 7.601 3.127 -11.985 1.00 89.69 118 CYS A O 1
ATOM 946 N N . ALA A 1 119 ? 7.334 5.268 -11.358 1.00 86.69 119 ALA A N 1
ATOM 947 C CA . ALA A 1 119 ? 7.976 5.888 -12.502 1.00 86.69 119 ALA A CA 1
ATOM 948 C C . ALA A 1 119 ? 9.327 6.500 -12.123 1.00 86.69 119 ALA A C 1
ATOM 950 O O . ALA A 1 119 ? 9.458 7.217 -11.133 1.00 86.69 119 ALA A O 1
ATOM 951 N N . ILE A 1 120 ? 10.325 6.260 -12.966 1.00 81.12 120 ILE A N 1
ATOM 952 C CA . ILE A 1 120 ? 11.666 6.830 -12.855 1.00 81.12 120 ILE A CA 1
ATOM 953 C C . ILE A 1 120 ? 11.747 8.066 -13.763 1.00 81.12 120 ILE A C 1
ATOM 955 O O . ILE A 1 120 ? 11.005 8.213 -14.742 1.00 81.12 120 ILE A O 1
ATOM 959 N N . ARG A 1 121 ? 12.672 8.982 -13.451 1.00 74.12 121 ARG A N 1
ATOM 960 C CA . ARG A 1 121 ? 12.992 10.129 -14.314 1.00 74.12 121 ARG A CA 1
ATOM 961 C C . ARG A 1 121 ? 13.254 9.648 -15.747 1.00 74.12 121 ARG A C 1
ATOM 963 O O . ARG A 1 121 ? 14.059 8.748 -15.965 1.00 74.12 121 ARG A O 1
ATOM 970 N N . GLY A 1 122 ? 12.567 10.255 -16.714 1.00 71.62 122 GLY A N 1
ATOM 971 C CA . GLY A 1 122 ? 12.598 9.823 -18.118 1.00 71.62 122 GLY A CA 1
ATOM 972 C C . GLY A 1 122 ? 11.359 9.049 -18.578 1.00 71.62 122 GLY A C 1
ATOM 973 O O . GLY A 1 122 ? 11.363 8.524 -19.683 1.00 71.62 122 GLY A O 1
ATOM 974 N N . GLY A 1 123 ? 10.300 8.986 -17.761 1.00 78.94 123 GLY A N 1
ATOM 975 C CA . GLY A 1 123 ? 8.967 8.541 -18.191 1.00 78.94 123 GLY A CA 1
ATOM 976 C C . GLY A 1 123 ? 8.755 7.026 -18.219 1.00 78.94 123 GLY A C 1
ATOM 977 O O . GLY A 1 123 ? 7.650 6.579 -18.513 1.00 78.94 123 GLY A O 1
ATOM 978 N N . ARG A 1 124 ? 9.776 6.235 -17.872 1.00 85.06 124 ARG A N 1
ATOM 979 C CA . ARG A 1 124 ? 9.652 4.779 -17.720 1.00 85.06 124 ARG A CA 1
ATOM 980 C C . ARG A 1 124 ? 9.073 4.433 -16.357 1.00 85.06 124 ARG A C 1
ATOM 982 O O . ARG A 1 124 ? 9.411 5.077 -15.367 1.00 85.06 124 ARG A O 1
ATOM 989 N N . ASN A 1 125 ? 8.238 3.404 -16.303 1.00 90.62 125 ASN A N 1
ATOM 990 C CA . ASN A 1 125 ? 7.646 2.905 -15.067 1.00 90.62 125 ASN A CA 1
ATOM 991 C C . ASN A 1 125 ? 7.660 1.373 -15.002 1.00 90.62 125 ASN A C 1
ATOM 993 O O . ASN A 1 125 ? 8.030 0.706 -15.968 1.00 90.62 125 ASN A O 1
ATOM 997 N N . LEU A 1 126 ? 7.242 0.826 -13.861 1.00 88.50 126 LEU A N 1
ATOM 998 C CA . LEU A 1 126 ? 7.163 -0.617 -13.617 1.00 88.50 126 LEU A CA 1
ATOM 999 C C . LEU A 1 126 ? 5.835 -1.242 -14.078 1.00 88.50 126 LEU A C 1
ATOM 1001 O O . LEU A 1 126 ? 5.510 -2.364 -13.697 1.00 88.50 126 LEU A O 1
ATOM 1005 N N . SER A 1 127 ? 5.036 -0.546 -14.895 1.00 90.38 127 SER A N 1
ATOM 1006 C CA . SER A 1 127 ? 3.852 -1.177 -15.479 1.00 90.38 127 SER A CA 1
ATOM 1007 C C . SER A 1 127 ? 4.256 -2.250 -16.483 1.00 90.38 127 SER A C 1
ATOM 1009 O O . SER A 1 127 ? 5.230 -2.096 -17.226 1.00 90.38 127 SER A O 1
ATOM 1011 N N . TYR A 1 128 ? 3.437 -3.298 -16.573 1.00 88.62 128 TYR A N 1
ATOM 1012 C CA . TYR A 1 128 ? 3.609 -4.356 -17.566 1.00 88.62 128 TYR A CA 1
ATOM 1013 C C . TYR A 1 128 ? 3.759 -3.785 -18.984 1.00 88.62 128 TYR A C 1
ATOM 1015 O O . TYR A 1 128 ? 4.712 -4.115 -19.680 1.00 88.62 128 TYR A O 1
ATOM 1023 N N . ALA A 1 129 ? 2.888 -2.844 -19.368 1.00 89.56 129 ALA A N 1
ATOM 1024 C CA . ALA A 1 129 ? 2.922 -2.208 -20.683 1.00 89.56 129 ALA A CA 1
ATOM 1025 C C . ALA A 1 129 ? 4.254 -1.493 -20.967 1.00 89.56 129 ALA A C 1
ATOM 1027 O O . ALA A 1 129 ? 4.771 -1.596 -22.077 1.00 89.56 129 ALA A O 1
ATOM 1028 N N . CYS A 1 130 ? 4.831 -0.803 -19.976 1.00 89.94 130 CYS A N 1
ATOM 1029 C CA . CYS A 1 130 ? 6.134 -0.158 -20.128 1.00 89.94 130 CYS A CA 1
ATOM 1030 C C . CYS A 1 130 ? 7.259 -1.191 -20.232 1.00 89.94 130 CYS A C 1
ATOM 1032 O O . CYS A 1 130 ? 8.097 -1.078 -21.129 1.00 89.94 130 CYS A O 1
ATOM 1034 N N . MET A 1 131 ? 7.266 -2.209 -19.369 1.00 86.81 131 MET A N 1
ATOM 1035 C CA . MET A 1 131 ? 8.300 -3.249 -19.336 1.00 86.81 131 MET A CA 1
ATOM 1036 C C . MET A 1 131 ? 8.320 -4.120 -20.595 1.00 86.81 131 MET A C 1
ATOM 1038 O O . MET A 1 131 ? 9.390 -4.511 -21.047 1.00 86.81 131 MET A O 1
ATOM 1042 N N . THR A 1 132 ? 7.160 -4.389 -21.198 1.00 88.44 132 THR A N 1
ATOM 1043 C CA . THR A 1 132 ? 7.062 -5.168 -22.442 1.00 88.44 132 THR A CA 1
ATOM 1044 C C . THR A 1 132 ? 7.090 -4.311 -23.704 1.00 88.44 132 THR A C 1
ATOM 1046 O O . THR A 1 132 ? 7.014 -4.851 -24.809 1.00 88.44 132 THR A O 1
ATOM 1049 N N . SER A 1 133 ? 7.152 -2.982 -23.579 1.00 91.88 133 SER A N 1
ATOM 1050 C CA . SER A 1 133 ? 7.131 -2.096 -24.742 1.00 91.88 133 SER A CA 1
ATOM 1051 C C . SER A 1 133 ? 8.371 -2.278 -25.618 1.00 91.88 133 SER A C 1
ATOM 1053 O O . SER A 1 133 ? 9.476 -2.568 -25.148 1.00 91.88 133 SER A O 1
ATOM 1055 N N . PHE A 1 134 ? 8.189 -2.057 -26.921 1.00 92.19 134 PHE A N 1
ATOM 1056 C CA . PHE A 1 134 ? 9.293 -2.055 -27.877 1.00 92.19 134 PHE A CA 1
ATOM 1057 C C . PHE A 1 134 ? 10.366 -1.024 -27.501 1.00 92.19 134 PHE A C 1
ATOM 1059 O O . PHE A 1 134 ? 11.551 -1.315 -27.596 1.00 92.19 134 PHE A O 1
ATOM 1066 N N . GLU A 1 135 ? 9.962 0.151 -27.017 1.00 89.12 135 GLU A N 1
ATOM 1067 C CA . GLU A 1 135 ? 10.879 1.224 -26.628 1.00 89.12 135 GLU A CA 1
ATOM 1068 C C . GLU A 1 135 ? 11.783 0.827 -25.452 1.00 89.12 135 GLU A C 1
ATOM 1070 O O . GLU A 1 135 ? 13.000 1.040 -25.500 1.00 89.12 135 GLU A O 1
ATOM 1075 N N . THR A 1 136 ? 11.220 0.197 -24.416 1.00 88.56 136 THR A N 1
ATOM 1076 C CA . THR A 1 136 ? 12.003 -0.304 -23.277 1.00 88.56 136 THR A CA 1
ATOM 1077 C C . THR A 1 136 ? 12.965 -1.399 -23.719 1.00 88.56 136 THR A C 1
ATOM 1079 O O . THR A 1 136 ? 14.151 -1.334 -23.394 1.00 88.56 136 THR A O 1
ATOM 1082 N N . ASN A 1 137 ? 12.501 -2.349 -24.534 1.00 88.00 137 ASN A N 1
ATOM 1083 C CA . ASN A 1 137 ? 13.355 -3.414 -25.061 1.00 88.00 137 ASN A CA 1
ATOM 1084 C C . ASN A 1 137 ? 14.479 -2.868 -25.952 1.00 88.00 137 ASN A C 1
ATOM 1086 O O . ASN A 1 137 ? 15.630 -3.269 -25.801 1.00 88.00 137 ASN A O 1
ATOM 1090 N N . GLN A 1 138 ? 14.182 -1.908 -26.830 1.00 90.50 138 GLN A N 1
ATOM 1091 C CA . GLN A 1 138 ? 15.188 -1.262 -27.670 1.00 90.50 138 GLN A CA 1
ATOM 1092 C C . GLN A 1 138 ? 16.216 -0.510 -26.823 1.00 90.50 138 GLN A C 1
ATOM 1094 O O . GLN A 1 138 ? 17.408 -0.569 -27.111 1.00 90.50 138 GLN A O 1
ATOM 1099 N N . THR A 1 139 ? 15.779 0.151 -25.750 1.00 87.69 139 THR A N 1
ATOM 1100 C CA . THR A 1 139 ? 16.692 0.811 -24.812 1.00 87.69 139 THR A CA 1
ATOM 1101 C C . THR A 1 139 ? 17.617 -0.201 -24.143 1.00 87.69 139 THR A C 1
ATOM 1103 O O . THR A 1 139 ? 18.813 0.051 -24.057 1.00 87.69 139 THR A O 1
ATOM 1106 N N . LEU A 1 140 ? 17.096 -1.344 -23.688 1.00 86.25 140 LEU A N 1
ATOM 1107 C CA . LEU A 1 140 ? 17.914 -2.402 -23.087 1.00 86.25 140 LEU A CA 1
ATOM 1108 C C . LEU A 1 140 ? 18.932 -2.969 -24.084 1.00 86.25 140 LEU A C 1
ATOM 1110 O O . LEU A 1 140 ? 20.086 -3.188 -23.725 1.00 86.25 140 LEU A O 1
ATOM 1114 N N . VAL A 1 141 ? 18.537 -3.151 -25.346 1.00 88.75 141 VAL A N 1
ATOM 1115 C CA . VAL A 1 141 ? 19.456 -3.575 -26.413 1.00 88.75 141 VAL A CA 1
ATOM 1116 C C . VAL A 1 141 ? 20.531 -2.516 -26.661 1.00 88.75 141 VAL A C 1
ATOM 1118 O O . VAL A 1 141 ? 21.710 -2.854 -26.742 1.00 88.75 141 VAL A O 1
ATOM 1121 N N . ASN A 1 142 ? 20.152 -1.240 -26.733 1.00 91.25 142 ASN A N 1
ATOM 1122 C CA . ASN A 1 142 ? 21.096 -0.141 -26.921 1.00 91.25 142 ASN A CA 1
ATOM 1123 C C . ASN A 1 142 ? 22.035 0.009 -25.719 1.00 91.25 142 ASN A C 1
ATOM 1125 O O . ASN A 1 142 ? 23.211 0.289 -25.912 1.00 91.25 142 ASN A O 1
ATOM 1129 N N . LEU A 1 143 ? 21.570 -0.268 -24.494 1.00 88.00 143 LEU A N 1
ATOM 1130 C CA . LEU A 1 143 ? 22.376 -0.198 -23.272 1.00 88.00 143 LEU A CA 1
ATOM 1131 C C . LEU A 1 143 ? 23.637 -1.065 -23.363 1.00 88.00 143 LEU A C 1
ATOM 1133 O O . LEU A 1 143 ? 24.701 -0.647 -22.914 1.00 88.00 143 LEU A O 1
ATOM 1137 N N . LYS A 1 144 ? 23.533 -2.230 -24.012 1.00 88.00 144 LYS A N 1
ATOM 1138 C CA . LYS A 1 144 ? 24.666 -3.124 -24.279 1.00 88.00 144 LYS A CA 1
ATOM 1139 C C . LYS A 1 144 ? 25.767 -2.460 -25.114 1.00 88.00 144 LYS A C 1
ATOM 1141 O O . LYS A 1 144 ? 26.939 -2.788 -24.948 1.00 88.00 144 LYS A O 1
ATOM 1146 N N . HIS A 1 145 ? 25.392 -1.566 -26.024 1.00 90.31 145 HIS A N 1
ATOM 1147 C CA . HIS A 1 145 ? 26.313 -0.864 -26.915 1.00 90.31 145 HIS A CA 1
ATOM 1148 C C . HIS A 1 145 ? 26.766 0.479 -26.334 1.00 90.31 145 HIS A C 1
ATOM 1150 O O . HIS A 1 145 ? 27.951 0.794 -26.390 1.00 90.31 145 HIS A O 1
ATOM 1156 N N . ASP A 1 146 ? 25.840 1.237 -25.749 1.00 91.75 146 ASP A N 1
ATOM 1157 C CA . ASP A 1 146 ? 26.075 2.592 -25.249 1.00 91.75 146 ASP A CA 1
ATOM 1158 C C . ASP A 1 146 ? 26.851 2.595 -23.926 1.00 91.75 146 ASP A C 1
ATOM 1160 O O . ASP A 1 146 ? 27.652 3.495 -23.675 1.00 91.75 146 ASP A O 1
ATOM 1164 N N . LYS A 1 147 ? 26.597 1.608 -23.054 1.00 91.12 147 LYS A N 1
ATOM 1165 C CA . LYS A 1 147 ? 27.202 1.494 -21.718 1.00 91.12 147 LYS A CA 1
ATOM 1166 C C . LYS A 1 147 ? 27.571 0.038 -21.412 1.00 91.12 147 LYS A C 1
ATOM 1168 O O . LYS A 1 147 ? 26.951 -0.584 -20.546 1.00 91.12 147 LYS A O 1
ATOM 1173 N N . PRO A 1 148 ? 28.586 -0.514 -22.100 1.00 88.06 148 PRO A N 1
ATOM 1174 C CA . PRO A 1 148 ? 28.971 -1.913 -21.941 1.00 88.06 148 PRO A CA 1
ATOM 1175 C C . PRO A 1 148 ? 29.430 -2.242 -20.514 1.00 88.06 148 PRO A C 1
ATOM 1177 O O . PRO A 1 148 ? 29.195 -3.354 -20.057 1.00 88.06 148 PRO A O 1
ATOM 1180 N N . GLU A 1 149 ? 30.026 -1.285 -19.793 1.00 87.25 149 GLU A N 1
ATOM 1181 C CA . GLU A 1 149 ? 30.417 -1.444 -18.382 1.00 87.25 149 GLU A CA 1
ATOM 1182 C C . GLU A 1 149 ? 29.196 -1.712 -17.494 1.00 87.25 149 GLU A C 1
ATOM 1184 O O . GLU A 1 149 ? 29.103 -2.774 -16.891 1.00 87.25 149 GLU A O 1
ATOM 1189 N N . LEU A 1 150 ? 28.195 -0.825 -17.528 1.00 84.12 150 LEU A N 1
ATOM 1190 C CA . LEU A 1 150 ? 26.948 -0.996 -16.774 1.00 84.12 150 LEU A CA 1
ATOM 1191 C C . LEU A 1 150 ? 26.194 -2.269 -17.184 1.00 84.12 150 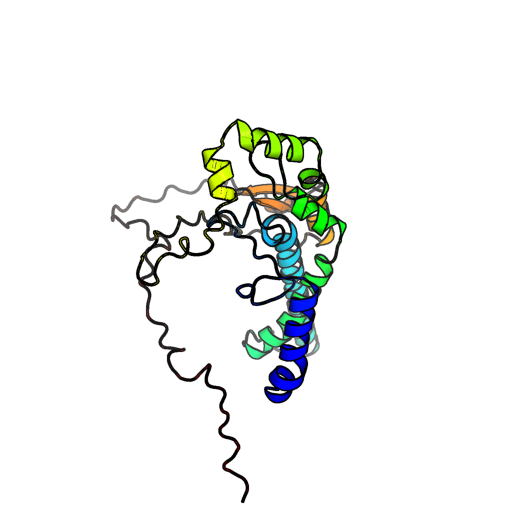LEU A C 1
ATOM 1193 O O . LEU A 1 150 ? 25.590 -2.934 -16.350 1.00 84.12 150 LEU A O 1
ATOM 1197 N N . TRP A 1 151 ? 26.206 -2.615 -18.472 1.00 84.31 151 TRP A N 1
ATOM 1198 C CA . TRP A 1 151 ? 25.593 -3.852 -18.947 1.00 84.31 151 TRP A CA 1
ATOM 1199 C C . TRP A 1 151 ? 26.287 -5.092 -18.371 1.00 84.31 151 TRP A C 1
ATOM 1201 O O . TRP A 1 151 ? 25.612 -6.029 -17.947 1.00 84.31 151 TRP A O 1
ATOM 1211 N N . ASN A 1 152 ? 27.619 -5.095 -18.325 1.00 85.31 152 ASN A N 1
ATOM 1212 C CA . ASN A 1 152 ? 28.383 -6.177 -17.714 1.00 85.31 152 ASN A CA 1
ATOM 1213 C C . ASN A 1 152 ? 28.145 -6.238 -16.201 1.00 85.31 152 ASN A C 1
ATOM 1215 O O . ASN A 1 152 ? 27.964 -7.335 -15.677 1.00 85.31 152 ASN A O 1
ATOM 1219 N N . ASP A 1 153 ? 28.053 -5.097 -15.518 1.00 82.19 153 ASP A N 1
ATOM 1220 C CA . ASP A 1 153 ? 27.715 -5.037 -14.092 1.00 82.19 153 ASP A CA 1
ATOM 1221 C C . ASP A 1 153 ? 26.329 -5.637 -13.819 1.00 82.19 153 ASP A C 1
ATOM 1223 O O . ASP A 1 153 ? 26.184 -6.472 -12.932 1.00 82.19 153 ASP A O 1
ATOM 1227 N N . LEU A 1 154 ? 25.319 -5.307 -14.635 1.00 76.88 154 LEU A N 1
ATOM 1228 C CA . LEU A 1 154 ? 23.969 -5.881 -14.529 1.00 76.88 154 LEU A CA 1
ATOM 1229 C C . LEU A 1 154 ? 23.934 -7.397 -14.793 1.00 76.88 154 LEU A C 1
ATOM 1231 O O . LEU A 1 154 ? 23.080 -8.101 -14.254 1.00 76.88 154 LEU A O 1
ATOM 1235 N N . GLN A 1 155 ? 24.827 -7.911 -15.645 1.00 77.75 155 GLN A N 1
ATOM 1236 C CA . GLN A 1 155 ? 24.939 -9.348 -15.924 1.00 77.75 155 GLN A CA 1
ATOM 1237 C C . GLN A 1 155 ? 25.738 -10.104 -14.863 1.00 77.75 155 GLN A C 1
ATOM 1239 O O . GLN A 1 155 ? 25.521 -11.304 -14.655 1.00 77.75 155 GLN A O 1
ATOM 1244 N N . THR A 1 156 ? 26.661 -9.419 -14.197 1.00 72.94 156 THR A N 1
ATOM 1245 C CA . THR A 1 156 ? 27.459 -9.983 -13.119 1.00 72.94 156 THR A CA 1
ATOM 1246 C C . THR A 1 156 ? 26.552 -10.067 -11.900 1.00 72.94 156 THR A C 1
ATOM 1248 O O . THR A 1 156 ? 26.310 -9.079 -11.221 1.00 72.94 156 THR A O 1
ATOM 1251 N N . LYS A 1 157 ? 25.989 -11.253 -11.641 1.00 58.34 157 LYS A N 1
ATOM 1252 C CA . LYS A 1 157 ? 25.152 -11.549 -10.467 1.00 58.34 157 LYS A CA 1
ATOM 1253 C C . LYS A 1 157 ? 25.957 -11.416 -9.161 1.00 58.34 157 LYS A C 1
ATOM 1255 O O . LYS A 1 157 ? 26.189 -12.412 -8.482 1.00 58.34 157 LYS A O 1
ATOM 1260 N N . SER A 1 158 ? 26.405 -10.217 -8.792 1.00 48.50 158 SER A N 1
ATOM 1261 C CA . SER A 1 158 ? 26.931 -9.958 -7.454 1.00 48.50 158 SER A CA 1
ATOM 1262 C C . SER A 1 158 ? 25.754 -9.721 -6.517 1.00 48.50 158 SER A C 1
ATOM 1264 O O . SER A 1 158 ? 25.378 -8.603 -6.186 1.00 48.50 158 SER A O 1
ATOM 1266 N N . THR A 1 159 ? 25.113 -10.816 -6.122 1.00 50.19 159 THR A N 1
ATOM 1267 C CA . THR A 1 159 ? 24.149 -10.830 -5.014 1.00 50.19 159 THR A CA 1
ATOM 1268 C C . THR A 1 159 ? 24.836 -10.885 -3.645 1.00 50.19 159 THR A C 1
ATOM 1270 O O . THR A 1 159 ? 24.141 -10.979 -2.639 1.00 50.19 159 THR A O 1
ATOM 1273 N N . GLN A 1 160 ? 26.175 -10.875 -3.579 1.00 46.47 160 GLN A N 1
ATOM 1274 C CA . GLN A 1 160 ? 26.914 -11.171 -2.344 1.00 46.47 160 GLN A CA 1
ATOM 1275 C C . GLN A 1 160 ? 27.553 -9.965 -1.644 1.00 46.47 160 GLN A C 1
ATOM 1277 O O . GLN A 1 160 ? 27.725 -10.046 -0.433 1.00 46.47 160 GLN A O 1
ATOM 1282 N N . ASP A 1 161 ? 27.809 -8.842 -2.322 1.00 45.72 161 ASP A N 1
ATOM 1283 C CA . ASP A 1 161 ? 28.676 -7.794 -1.745 1.00 45.72 161 ASP A CA 1
ATOM 1284 C C . ASP A 1 161 ? 27.962 -6.503 -1.305 1.00 45.72 161 ASP A C 1
ATOM 1286 O O . ASP A 1 161 ? 28.622 -5.545 -0.918 1.00 45.72 161 ASP A O 1
ATOM 1290 N N . TYR A 1 162 ? 26.625 -6.440 -1.351 1.00 49.66 162 TYR A N 1
ATOM 1291 C CA . TYR A 1 162 ? 25.888 -5.198 -1.041 1.00 49.66 162 TYR A CA 1
ATOM 1292 C C . TYR A 1 162 ? 25.203 -5.167 0.332 1.00 49.66 162 TYR A C 1
ATOM 1294 O O . TYR A 1 162 ? 24.516 -4.195 0.646 1.00 49.66 162 TYR A O 1
ATOM 1302 N N . CYS A 1 163 ? 25.369 -6.200 1.164 1.00 45.44 163 CYS A N 1
ATOM 1303 C CA . CYS A 1 163 ? 25.042 -6.073 2.582 1.00 45.44 163 CYS A CA 1
ATOM 1304 C C . CYS A 1 163 ? 26.242 -5.426 3.284 1.00 45.44 163 CYS A C 1
ATOM 1306 O O . CYS A 1 163 ? 27.306 -6.048 3.299 1.00 45.44 163 CYS A O 1
ATOM 1308 N N . PRO A 1 164 ? 26.094 -4.221 3.870 1.00 49.62 164 PRO A N 1
ATOM 1309 C CA . PRO A 1 164 ? 27.095 -3.693 4.789 1.00 49.62 164 PRO A CA 1
ATOM 1310 C C . PRO A 1 164 ? 27.382 -4.751 5.856 1.00 49.62 164 PRO A C 1
ATOM 1312 O O . PRO A 1 164 ? 26.460 -5.458 6.280 1.00 49.62 164 PRO A O 1
ATOM 1315 N N . GLY A 1 165 ? 28.641 -4.891 6.272 1.00 53.69 165 GLY A N 1
ATOM 1316 C CA . GLY A 1 165 ? 28.964 -5.793 7.378 1.00 53.69 165 GLY A CA 1
ATOM 1317 C C . GLY A 1 165 ? 28.166 -5.405 8.626 1.00 53.69 165 GLY A C 1
ATOM 1318 O O . GLY A 1 165 ? 27.883 -4.225 8.823 1.00 53.69 165 GLY A O 1
ATOM 1319 N N . ASP A 1 166 ? 27.820 -6.367 9.488 1.00 55.84 166 ASP A N 1
ATOM 1320 C CA . ASP A 1 166 ? 27.034 -6.113 10.716 1.00 55.84 166 ASP A CA 1
ATOM 1321 C C . ASP A 1 166 ? 27.643 -5.010 11.619 1.00 55.84 166 ASP A C 1
ATOM 1323 O O . ASP A 1 166 ? 26.937 -4.384 12.414 1.00 55.84 166 ASP A O 1
ATOM 1327 N N . ASP A 1 167 ? 28.944 -4.749 11.464 1.00 56.00 167 ASP A N 1
ATOM 1328 C CA . ASP A 1 167 ? 29.727 -3.757 12.206 1.00 56.00 167 ASP A CA 1
ATOM 1329 C C . ASP A 1 167 ? 29.833 -2.384 11.509 1.00 56.00 167 ASP A C 1
ATOM 1331 O O . ASP A 1 167 ? 30.398 -1.439 12.070 1.00 56.00 167 ASP A O 1
ATOM 1335 N N . GLU A 1 168 ? 29.315 -2.243 10.288 1.00 49.28 168 GLU A N 1
ATOM 1336 C CA . GLU A 1 168 ? 29.456 -1.031 9.485 1.00 49.28 168 GLU A CA 1
ATOM 1337 C C . GLU A 1 168 ? 28.287 -0.073 9.754 1.00 49.28 168 GLU A C 1
ATOM 1339 O O . GLU A 1 168 ? 27.142 -0.287 9.352 1.00 49.28 168 GLU A O 1
ATOM 1344 N N . ALA A 1 169 ? 28.572 1.008 10.484 1.00 51.28 169 ALA A N 1
ATOM 1345 C CA . ALA A 1 169 ? 27.612 2.076 10.725 1.00 51.28 169 ALA A CA 1
ATOM 1346 C C . ALA A 1 169 ? 27.392 2.869 9.429 1.00 51.28 169 ALA A C 1
ATOM 1348 O O . ALA A 1 169 ? 28.093 3.843 9.151 1.00 51.28 169 ALA A O 1
ATOM 1349 N N . VAL A 1 170 ? 26.413 2.447 8.632 1.00 54.75 170 VAL A N 1
ATOM 1350 C CA . VAL A 1 170 ? 25.935 3.231 7.492 1.00 54.75 170 VAL A CA 1
ATOM 1351 C C . VAL A 1 170 ? 25.265 4.494 8.042 1.00 54.75 170 VAL A C 1
ATOM 1353 O O . VAL A 1 170 ? 24.403 4.371 8.919 1.00 54.75 170 VAL A O 1
ATOM 1356 N N . PRO A 1 171 ? 25.648 5.702 7.587 1.00 52.00 171 PRO A N 1
ATOM 1357 C CA . PRO A 1 171 ? 24.904 6.911 7.906 1.00 52.00 171 PRO A CA 1
ATOM 1358 C C . PRO A 1 171 ? 23.444 6.690 7.513 1.00 52.00 171 PRO A C 1
ATOM 1360 O O . PRO A 1 171 ? 23.167 6.407 6.350 1.00 52.00 171 PRO A O 1
ATOM 1363 N N . GLU A 1 172 ? 22.522 6.759 8.476 1.00 50.25 172 GLU A N 1
ATOM 1364 C CA . GLU A 1 172 ? 21.099 6.780 8.147 1.00 50.25 172 GLU A CA 1
ATOM 1365 C C . GLU A 1 172 ? 20.881 7.976 7.216 1.00 50.25 172 GLU A C 1
ATOM 1367 O O . GLU A 1 172 ? 21.264 9.105 7.552 1.00 50.25 172 GLU A O 1
ATOM 1372 N N . ASP A 1 173 ? 20.316 7.721 6.032 1.00 49.16 173 ASP A N 1
ATOM 1373 C CA . ASP A 1 173 ? 19.810 8.792 5.185 1.00 49.16 173 ASP A CA 1
ATOM 1374 C C . ASP A 1 173 ? 18.933 9.676 6.073 1.00 49.16 173 ASP A C 1
ATOM 1376 O O . ASP A 1 173 ? 18.128 9.167 6.857 1.00 49.16 173 ASP A O 1
ATOM 1380 N N . LEU A 1 174 ? 19.121 10.996 6.004 1.00 42.72 174 LEU A N 1
ATOM 1381 C CA . LEU A 1 174 ? 18.244 11.930 6.697 1.00 42.72 174 LEU A CA 1
ATOM 1382 C C . LEU A 1 174 ? 16.829 11.672 6.177 1.00 42.72 174 LEU A C 1
ATOM 1384 O O . LEU A 1 174 ? 16.487 12.153 5.096 1.00 42.72 174 LEU A O 1
ATOM 1388 N N . GLU A 1 175 ? 16.043 10.884 6.918 1.00 41.53 175 GLU A N 1
ATOM 1389 C CA . GLU A 1 175 ? 14.631 10.666 6.641 1.00 41.53 175 GLU A CA 1
ATOM 1390 C C . GLU A 1 175 ? 14.015 12.054 6.537 1.00 41.53 175 GLU A C 1
ATOM 1392 O O . GLU A 1 175 ? 13.889 12.798 7.516 1.00 41.53 175 GLU A O 1
ATOM 1397 N N . ARG A 1 176 ? 13.693 12.448 5.308 1.00 42.94 176 ARG A N 1
ATOM 1398 C CA . ARG A 1 176 ? 12.880 13.623 5.084 1.00 42.94 176 ARG A CA 1
ATOM 1399 C C . ARG A 1 176 ? 11.551 13.263 5.733 1.00 42.94 176 ARG A C 1
ATOM 1401 O O . ARG A 1 176 ? 10.949 12.262 5.356 1.00 42.94 176 ARG A O 1
ATOM 1408 N N . HIS A 1 177 ? 11.162 14.002 6.768 1.00 42.38 177 HIS A N 1
ATOM 1409 C CA . HIS A 1 177 ? 9.878 13.841 7.447 1.00 42.38 177 HIS A CA 1
ATOM 1410 C C . HIS A 1 177 ? 8.758 14.138 6.431 1.00 42.38 177 HIS A C 1
ATOM 1412 O O . HIS A 1 177 ? 8.258 15.254 6.348 1.00 42.38 177 HIS A O 1
ATOM 1418 N N . GLU A 1 178 ? 8.438 13.164 5.581 1.00 44.28 178 GLU A N 1
ATOM 1419 C CA . GLU A 1 178 ? 7.414 13.249 4.531 1.00 44.28 178 GLU A CA 1
ATOM 1420 C C . GLU A 1 178 ? 6.069 12.680 5.017 1.00 44.28 178 GLU A C 1
ATOM 1422 O O . GLU A 1 178 ? 5.038 12.947 4.407 1.00 44.28 178 GLU A O 1
ATOM 1427 N N . ASP A 1 179 ? 6.070 11.993 6.167 1.00 44.88 179 ASP A N 1
ATOM 1428 C CA . ASP A 1 179 ? 4.922 11.272 6.734 1.00 44.88 179 ASP A CA 1
ATOM 1429 C C . ASP A 1 179 ? 4.351 11.888 8.022 1.00 44.88 179 ASP A C 1
ATOM 1431 O O . ASP A 1 179 ? 3.472 11.297 8.654 1.00 44.88 179 ASP A O 1
ATOM 1435 N N . GLU A 1 180 ? 4.810 13.072 8.438 1.00 41.91 180 GLU A N 1
ATOM 1436 C CA . GLU A 1 180 ? 4.066 13.823 9.450 1.00 41.91 180 GLU A CA 1
ATOM 1437 C C . GLU A 1 180 ? 2.825 14.403 8.774 1.00 41.91 180 GLU A C 1
ATOM 1439 O O . GLU A 1 180 ? 2.815 15.510 8.237 1.00 41.91 180 GLU A O 1
ATOM 1444 N N . ASP A 1 181 ? 1.777 13.579 8.749 1.00 49.06 181 ASP A N 1
ATOM 1445 C CA . ASP A 1 181 ? 0.406 13.981 8.486 1.00 49.06 181 ASP A CA 1
ATOM 1446 C C . ASP A 1 181 ? 0.039 15.033 9.536 1.00 49.06 181 ASP A C 1
ATOM 1448 O O . ASP A 1 181 ? -0.370 14.728 10.657 1.00 49.06 181 ASP A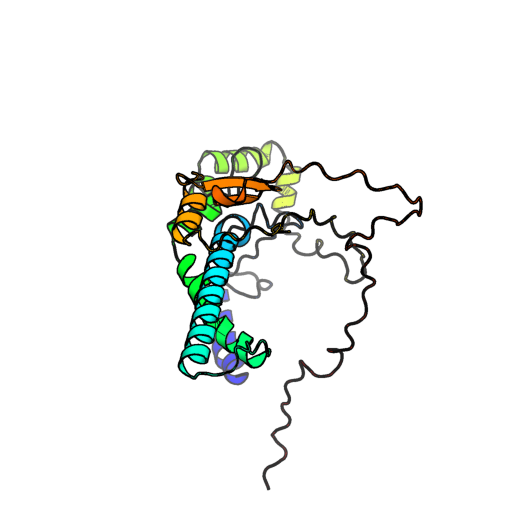 O 1
ATOM 1452 N N . MET A 1 182 ? 0.351 16.287 9.207 1.00 43.62 182 MET A N 1
ATOM 1453 C CA . MET A 1 182 ? 0.107 17.463 10.031 1.00 43.62 182 MET A CA 1
ATOM 1454 C C . MET A 1 182 ? -1.404 17.612 10.224 1.00 43.62 182 MET A C 1
ATOM 1456 O O . MET A 1 182 ? -2.054 18.322 9.461 1.00 43.62 182 MET A O 1
ATOM 1460 N N . GLY A 1 183 ? -1.940 16.893 11.211 1.00 47.84 183 GLY A N 1
ATOM 1461 C CA . GLY A 1 183 ? -3.166 17.174 11.955 1.00 47.84 183 GLY A CA 1
ATOM 1462 C C . GLY A 1 183 ? -4.486 17.248 11.191 1.00 47.84 183 GLY A C 1
ATOM 1463 O O . GLY A 1 183 ? -5.479 17.595 11.823 1.00 47.84 183 GLY A O 1
ATOM 1464 N N . ASN A 1 184 ? -4.544 16.954 9.890 1.00 57.66 184 ASN A N 1
ATOM 1465 C CA . ASN A 1 184 ? -5.769 17.179 9.126 1.00 57.66 184 ASN A CA 1
ATOM 1466 C C . ASN A 1 184 ? -6.680 15.951 9.177 1.00 57.66 184 ASN A C 1
ATOM 1468 O O . ASN A 1 184 ? -6.315 14.864 8.725 1.00 57.66 184 ASN A O 1
ATOM 1472 N N . ASP A 1 185 ? -7.878 16.113 9.734 1.00 67.25 185 ASP A N 1
ATOM 1473 C CA . ASP A 1 185 ? -8.828 15.015 9.847 1.00 67.25 185 ASP A CA 1
ATOM 1474 C C . ASP A 1 185 ? -9.537 14.741 8.513 1.00 67.25 185 ASP A C 1
ATOM 1476 O O . ASP A 1 185 ? -10.595 15.273 8.207 1.00 67.25 185 ASP A O 1
ATOM 1480 N N . ASP A 1 186 ? -8.961 13.862 7.697 1.00 76.00 186 ASP A N 1
ATOM 1481 C CA . ASP A 1 186 ? -9.555 13.418 6.433 1.00 76.00 186 ASP A CA 1
ATOM 1482 C C . ASP A 1 186 ? -10.666 12.360 6.583 1.00 76.00 186 ASP A C 1
ATOM 1484 O O . ASP A 1 186 ? -11.118 11.792 5.588 1.00 76.00 186 ASP A O 1
ATOM 1488 N N . SER A 1 187 ? -11.168 12.109 7.796 1.00 79.19 187 SER A N 1
ATOM 1489 C CA . SER A 1 187 ? -12.192 11.083 8.061 1.00 79.19 187 SER A CA 1
ATOM 1490 C C . SER A 1 187 ? -13.521 11.308 7.340 1.00 79.19 187 SER A C 1
ATOM 1492 O O . SER A 1 187 ? -14.303 10.375 7.165 1.00 79.19 187 SER A O 1
ATOM 1494 N N . GLU A 1 188 ? -13.789 12.533 6.895 1.00 82.00 188 GLU A N 1
ATOM 1495 C CA . GLU A 1 188 ? -14.963 12.858 6.082 1.00 82.00 188 GLU A CA 1
ATOM 1496 C C . GLU A 1 188 ? -14.837 12.404 4.621 1.00 82.00 188 GLU A C 1
ATOM 1498 O O . GLU A 1 188 ? -15.789 12.528 3.846 1.00 82.00 188 GLU A O 1
ATOM 1503 N N . ILE A 1 189 ? -13.658 11.945 4.199 1.00 84.12 189 ILE A N 1
ATOM 1504 C CA . ILE A 1 189 ? -13.405 11.495 2.833 1.00 84.12 189 ILE A CA 1
ATOM 1505 C C . ILE A 1 189 ? -13.741 10.004 2.740 1.00 84.12 189 ILE A C 1
ATOM 1507 O O . ILE A 1 189 ? -13.091 9.184 3.387 1.00 84.12 189 ILE A O 1
ATOM 1511 N N . PRO A 1 190 ? -14.716 9.592 1.916 1.00 87.38 190 PRO A N 1
ATOM 1512 C CA . PRO A 1 190 ? -14.947 8.182 1.646 1.00 87.38 190 PRO A CA 1
ATOM 1513 C C . PRO A 1 190 ? -13.725 7.520 0.997 1.00 87.38 190 PRO A C 1
ATOM 1515 O O . PRO A 1 190 ? -13.082 8.093 0.119 1.00 87.38 190 PRO A O 1
ATOM 1518 N N . THR A 1 191 ? -13.451 6.260 1.337 1.00 86.62 191 THR A N 1
ATOM 1519 C CA . THR A 1 191 ? -12.316 5.509 0.769 1.00 86.62 191 THR A CA 1
ATOM 1520 C C . THR A 1 191 ? -12.313 5.464 -0.759 1.00 86.62 191 THR A C 1
ATOM 1522 O O . THR A 1 191 ? -11.251 5.546 -1.372 1.00 86.62 191 THR A O 1
ATOM 1525 N N . HIS A 1 192 ? -13.486 5.379 -1.392 1.00 86.94 192 HIS A N 1
ATOM 1526 C CA . HIS A 1 192 ? -13.584 5.334 -2.851 1.00 86.94 192 HIS A CA 1
ATOM 1527 C C . HIS A 1 192 ? -13.119 6.638 -3.521 1.00 86.94 192 HIS A C 1
ATOM 1529 O O . HIS A 1 192 ? -12.522 6.570 -4.590 1.00 86.94 192 HIS A O 1
ATOM 1535 N N . GLU A 1 193 ? -13.306 7.804 -2.887 1.00 86.06 193 GLU A N 1
ATOM 1536 C CA . GLU A 1 193 ? -12.797 9.086 -3.403 1.00 86.06 193 GLU A CA 1
ATOM 1537 C C . GLU A 1 193 ? -11.264 9.121 -3.364 1.00 86.06 193 GLU A C 1
ATOM 1539 O O . GLU A 1 193 ? -10.620 9.620 -4.288 1.00 86.06 193 GLU A O 1
ATOM 1544 N N . VAL A 1 194 ? -10.661 8.535 -2.322 1.00 84.94 194 VAL A N 1
ATOM 1545 C CA . VAL A 1 194 ? -9.201 8.398 -2.217 1.00 84.94 194 VAL A CA 1
ATOM 1546 C C . VAL A 1 194 ? -8.664 7.466 -3.304 1.00 84.94 194 VAL A C 1
ATOM 1548 O O . VAL A 1 194 ? -7.662 7.784 -3.942 1.00 84.94 194 VAL A O 1
ATOM 1551 N N . ILE A 1 195 ? -9.339 6.342 -3.558 1.00 85.69 195 ILE A N 1
ATOM 1552 C CA . ILE A 1 195 ? -8.966 5.394 -4.620 1.00 85.69 195 ILE A CA 1
ATOM 1553 C C . ILE A 1 195 ? -9.089 6.053 -5.998 1.00 85.69 195 ILE A C 1
ATOM 1555 O O . ILE A 1 195 ? -8.142 6.010 -6.786 1.00 85.69 195 ILE A O 1
ATOM 1559 N N . GLU A 1 196 ? -10.212 6.719 -6.281 1.00 86.62 196 GLU A N 1
ATOM 1560 C CA . GLU A 1 196 ? -10.424 7.426 -7.547 1.00 86.62 196 GLU A CA 1
ATOM 1561 C C . GLU A 1 196 ? -9.348 8.492 -7.768 1.00 86.62 196 GLU A C 1
ATOM 1563 O O . GLU A 1 196 ? -8.822 8.635 -8.877 1.00 86.62 196 GLU A O 1
ATOM 1568 N N . HIS A 1 197 ? -8.961 9.203 -6.711 1.00 85.56 197 HIS A N 1
ATOM 1569 C CA . HIS A 1 197 ? -7.880 10.171 -6.772 1.00 85.56 197 HIS A CA 1
ATOM 1570 C C . HIS A 1 197 ? -6.534 9.531 -7.116 1.00 85.56 197 HIS A C 1
ATOM 1572 O O . HIS A 1 197 ? -5.820 10.053 -7.970 1.00 85.56 197 HIS A O 1
ATOM 1578 N N . VAL A 1 198 ? -6.192 8.381 -6.531 1.00 84.44 198 VAL A N 1
ATOM 1579 C CA . VAL A 1 198 ? -4.961 7.654 -6.888 1.00 84.44 198 VAL A CA 1
ATOM 1580 C C . VAL A 1 198 ? -4.996 7.204 -8.356 1.00 84.44 198 VAL A C 1
ATOM 1582 O O . VAL A 1 198 ? -4.018 7.377 -9.092 1.00 84.44 198 VAL A O 1
ATOM 1585 N N . ILE A 1 199 ? -6.138 6.697 -8.827 1.00 85.62 199 ILE A N 1
ATOM 1586 C CA . ILE A 1 199 ? -6.301 6.201 -10.202 1.00 85.62 199 ILE A CA 1
ATOM 1587 C C . ILE A 1 199 ? -6.211 7.334 -11.230 1.00 85.62 199 ILE A C 1
ATOM 1589 O O . ILE A 1 199 ? -5.473 7.251 -12.225 1.00 85.62 199 ILE A O 1
ATOM 1593 N N . THR A 1 200 ? -6.966 8.405 -11.005 1.00 84.25 200 THR A N 1
ATOM 1594 C CA . THR A 1 200 ? -7.186 9.466 -11.994 1.00 84.25 200 THR A CA 1
ATOM 1595 C C . THR A 1 200 ? -6.267 10.668 -11.808 1.00 84.25 200 THR A C 1
ATOM 1597 O O . THR A 1 200 ? -6.124 11.465 -12.737 1.00 84.25 200 THR A O 1
ATOM 1600 N N . LYS A 1 201 ? -5.643 10.810 -10.631 1.00 78.12 201 LYS A N 1
ATOM 1601 C CA . LYS A 1 201 ? -4.961 12.028 -10.162 1.00 78.12 201 LYS A CA 1
ATOM 1602 C C . LYS A 1 201 ? -5.856 13.274 -10.185 1.00 78.12 201 LYS A C 1
ATOM 1604 O O . LYS A 1 201 ? -5.349 14.392 -10.228 1.00 78.12 201 LYS A O 1
ATOM 1609 N N . ARG A 1 202 ? -7.183 13.105 -10.197 1.00 77.56 202 ARG A N 1
ATOM 1610 C CA . ARG A 1 202 ? -8.148 14.212 -10.199 1.00 77.56 202 ARG A CA 1
ATOM 1611 C C . ARG A 1 202 ? -8.607 14.508 -8.787 1.00 77.56 202 ARG A C 1
ATOM 1613 O O . ARG A 1 202 ? -8.852 13.597 -8.007 1.00 77.56 202 ARG A O 1
ATOM 1620 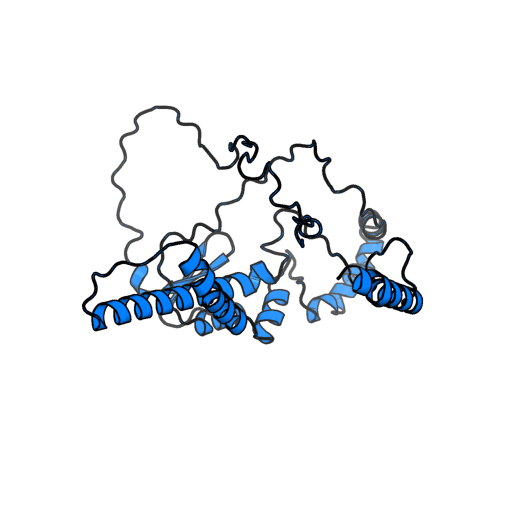N N . VAL A 1 203 ? -8.743 15.788 -8.475 1.00 75.25 203 VAL A N 1
ATOM 1621 C CA . VAL A 1 203 ? -9.281 16.249 -7.195 1.00 75.25 203 VAL A CA 1
ATOM 1622 C C . VAL A 1 203 ? -10.809 16.283 -7.300 1.00 75.25 203 VAL A C 1
ATOM 1624 O O . VAL A 1 203 ? -11.320 16.952 -8.207 1.00 75.25 203 VAL A O 1
ATOM 1627 N N . PRO A 1 204 ? -11.552 15.567 -6.436 1.00 73.50 204 PRO A N 1
ATOM 1628 C CA . PRO A 1 204 ? -13.008 15.649 -6.395 1.00 73.50 204 PRO A CA 1
ATOM 1629 C C . PRO A 1 204 ? -13.493 17.080 -6.116 1.00 73.50 204 PRO A C 1
ATOM 1631 O O . PRO A 1 204 ? -12.806 17.879 -5.477 1.00 73.50 204 PRO A O 1
ATOM 1634 N N . LYS A 1 205 ? -14.691 17.429 -6.600 1.00 71.06 205 LYS A N 1
ATOM 1635 C CA . LYS A 1 205 ? -15.275 18.765 -6.381 1.00 71.06 205 LYS A CA 1
ATOM 1636 C C . LYS A 1 205 ? -15.474 19.013 -4.881 1.00 71.06 205 LYS A C 1
ATOM 1638 O O . LYS A 1 205 ? -16.104 18.200 -4.219 1.00 71.06 205 LYS A O 1
ATOM 1643 N N . GLY A 1 206 ? -14.987 20.147 -4.371 1.00 67.69 206 GLY A N 1
ATOM 1644 C CA . GLY A 1 206 ? -15.075 20.490 -2.942 1.00 67.69 206 GLY A CA 1
ATOM 1645 C C . GLY A 1 206 ? -13.992 19.848 -2.067 1.00 67.69 206 GLY A C 1
ATOM 1646 O O . GLY A 1 206 ? -14.112 19.846 -0.844 1.00 67.69 206 GLY A O 1
ATOM 1647 N N . ARG A 1 207 ? -12.942 19.295 -2.685 1.00 72.88 207 ARG A N 1
ATOM 1648 C CA . ARG A 1 207 ? -11.717 18.847 -2.017 1.00 72.88 207 ARG A CA 1
ATOM 1649 C C . ARG A 1 207 ? -10.532 19.652 -2.547 1.00 72.88 207 ARG A C 1
ATOM 1651 O O . ARG A 1 207 ? -10.578 20.173 -3.663 1.00 72.88 207 ARG A O 1
ATOM 1658 N N . GLN A 1 208 ? -9.467 19.753 -1.763 1.00 68.00 208 GLN A N 1
ATOM 1659 C CA . GLN A 1 208 ? -8.203 20.350 -2.197 1.00 68.00 208 GLN A CA 1
ATOM 1660 C C . GLN A 1 208 ? -7.083 19.309 -2.206 1.00 68.00 208 GLN A C 1
ATOM 1662 O O . GLN A 1 208 ? -7.157 18.281 -1.530 1.00 68.00 208 GLN A O 1
ATOM 1667 N N . GLN A 1 209 ? -6.053 19.576 -3.013 1.00 64.69 209 GLN A N 1
ATOM 1668 C CA . GLN A 1 209 ? -4.875 18.727 -3.126 1.00 64.69 209 GLN A CA 1
ATOM 1669 C C . GLN A 1 209 ? -3.738 19.302 -2.288 1.00 64.69 209 GLN A C 1
ATOM 1671 O O . GLN A 1 209 ? -3.242 20.384 -2.597 1.00 64.69 209 GLN A O 1
ATOM 1676 N N . LYS A 1 210 ? -3.277 18.573 -1.272 1.00 62.00 210 LYS A N 1
ATOM 1677 C CA . LYS A 1 210 ? -2.068 18.949 -0.531 1.00 62.00 210 LYS A CA 1
ATOM 1678 C C . LYS A 1 210 ? -0.853 18.360 -1.245 1.00 62.00 210 LYS A C 1
ATOM 1680 O O . LYS A 1 210 ? -0.772 17.147 -1.439 1.00 62.00 210 LYS A O 1
ATOM 1685 N N . GLN A 1 211 ? 0.083 19.213 -1.656 1.00 46.72 211 GLN A N 1
ATOM 1686 C CA . GLN A 1 211 ? 1.424 18.785 -2.053 1.00 46.72 211 GLN A CA 1
ATOM 1687 C C . GLN A 1 211 ? 2.339 18.912 -0.838 1.00 46.72 211 GLN A C 1
ATOM 1689 O O . GLN A 1 211 ? 2.847 19.992 -0.552 1.00 46.72 211 GLN A O 1
ATOM 1694 N N . ALA A 1 212 ? 2.542 17.813 -0.119 1.00 39.41 212 ALA A N 1
ATOM 1695 C CA . ALA A 1 212 ? 3.611 17.708 0.864 1.00 39.41 212 ALA A CA 1
ATOM 1696 C C . ALA A 1 212 ? 4.571 16.613 0.390 1.00 39.41 212 ALA A C 1
ATOM 1698 O O . ALA A 1 212 ? 4.158 15.479 0.175 1.00 39.41 212 ALA A O 1
ATOM 1699 N N . GLY A 1 213 ? 5.833 16.980 0.145 1.00 38.19 213 GLY A N 1
ATOM 1700 C CA . GLY A 1 213 ? 6.941 16.023 0.019 1.00 38.19 213 GLY A CA 1
ATOM 1701 C C . GLY A 1 213 ? 6.725 14.838 -0.930 1.00 38.19 213 GLY A C 1
ATOM 1702 O O . GLY A 1 213 ? 6.971 13.710 -0.546 1.00 38.19 213 GLY A O 1
ATOM 1703 N N . GLY A 1 214 ? 6.241 15.054 -2.157 1.00 35.81 214 GLY A N 1
ATOM 1704 C CA . GLY A 1 214 ? 6.133 13.980 -3.160 1.00 35.81 214 GLY A CA 1
ATOM 1705 C C . GLY A 1 214 ? 4.916 13.054 -3.029 1.00 35.81 214 GLY A C 1
ATOM 1706 O O . GLY A 1 214 ? 4.581 12.382 -4.006 1.00 35.81 214 GLY A O 1
ATOM 1707 N N . SER A 1 215 ? 4.187 13.091 -1.908 1.00 39.88 215 SER A N 1
ATOM 1708 C CA . SER A 1 215 ? 2.907 12.397 -1.738 1.00 39.88 215 SER A CA 1
ATOM 1709 C C . SER A 1 215 ? 1.738 13.354 -1.983 1.00 39.88 215 SER A C 1
ATOM 1711 O O . SER A 1 215 ? 1.676 14.465 -1.452 1.00 39.88 215 SER A O 1
ATOM 1713 N N . ILE A 1 216 ? 0.803 12.948 -2.843 1.00 53.78 216 ILE A N 1
ATOM 1714 C CA . ILE A 1 216 ? -0.351 13.767 -3.214 1.00 53.78 216 ILE A CA 1
ATOM 1715 C C . ILE A 1 216 ? -1.524 13.461 -2.268 1.00 53.78 216 ILE A C 1
ATOM 1717 O O . ILE A 1 216 ? -2.070 12.358 -2.294 1.00 53.78 216 ILE A O 1
ATOM 1721 N N . GLY A 1 217 ? -1.884 14.459 -1.451 1.00 53.22 217 GLY A N 1
ATOM 1722 C CA . GLY A 1 217 ? -2.965 14.506 -0.458 1.00 53.22 217 GLY A CA 1
ATOM 1723 C C . GLY A 1 217 ? -4.331 14.919 -0.989 1.00 53.22 217 GLY A C 1
ATOM 1724 O O . GLY A 1 217 ? -4.380 15.943 -1.654 1.00 53.22 217 GLY A O 1
ATOM 1725 N N . LEU A 1 218 ? -5.427 14.239 -0.625 1.00 58.53 218 LEU A N 1
ATOM 1726 C CA . LEU A 1 218 ? -6.766 14.852 -0.627 1.00 58.53 218 LEU A CA 1
ATOM 1727 C C . LEU A 1 218 ? -7.106 15.365 0.772 1.00 58.53 218 LEU A C 1
ATOM 1729 O O . LEU A 1 218 ? -6.909 14.642 1.743 1.00 58.53 218 LEU A O 1
ATOM 1733 N N . VAL A 1 219 ? -7.640 16.583 0.850 1.00 57.97 219 VAL A N 1
ATOM 1734 C CA . VAL A 1 219 ? -8.150 17.209 2.081 1.00 57.97 219 VAL A CA 1
ATOM 1735 C C . VAL A 1 219 ? -9.512 17.866 1.827 1.00 57.97 219 VAL A C 1
ATOM 1737 O O . VAL A 1 219 ? -9.826 18.244 0.691 1.00 57.97 219 VAL A O 1
ATOM 1740 N N . SER A 1 220 ? -10.343 17.978 2.868 1.00 49.00 220 SER A N 1
ATOM 1741 C CA . SER A 1 220 ? -11.633 18.678 2.799 1.00 49.00 220 SER A CA 1
ATOM 1742 C C . SER A 1 220 ? -11.421 20.177 2.561 1.00 49.00 220 SER A C 1
ATOM 1744 O O . SER A 1 220 ? -10.481 20.760 3.092 1.00 49.00 220 SER A O 1
ATOM 1746 N N . SER A 1 221 ? -12.272 20.823 1.753 1.00 46.28 221 SER A N 1
ATOM 1747 C CA . SER A 1 221 ? -12.167 22.274 1.519 1.00 46.28 221 SER A CA 1
ATOM 1748 C C . SER A 1 221 ? -12.502 23.129 2.749 1.00 46.28 221 SER A C 1
ATOM 1750 O O . SER A 1 221 ? -12.140 24.299 2.749 1.00 46.28 221 SER A O 1
ATOM 1752 N N . GLY A 1 222 ? -13.173 22.574 3.766 1.00 39.50 222 GLY A N 1
ATOM 1753 C CA . GLY A 1 222 ? -13.565 23.303 4.980 1.00 39.50 222 GLY A CA 1
ATOM 1754 C C . GLY A 1 222 ? -12.436 23.537 5.990 1.00 39.50 222 GLY A C 1
ATOM 1755 O O . GLY A 1 222 ? -12.517 24.486 6.757 1.00 39.50 222 GLY A O 1
ATOM 1756 N N . ASP A 1 223 ? -11.369 22.735 5.951 1.00 41.28 223 ASP A N 1
ATOM 1757 C CA . ASP A 1 223 ? -10.261 22.801 6.924 1.00 41.28 223 ASP A CA 1
ATOM 1758 C C . ASP A 1 223 ? -9.083 23.669 6.447 1.00 41.28 223 ASP A C 1
ATOM 1760 O O . ASP A 1 223 ? -8.037 23.724 7.085 1.00 41.28 223 ASP A O 1
ATOM 1764 N N . ALA A 1 224 ? -9.219 24.321 5.287 1.00 39.38 224 ALA A N 1
ATOM 1765 C CA . ALA A 1 224 ? -8.158 25.125 4.677 1.00 39.38 224 ALA A CA 1
ATOM 1766 C C . ALA A 1 224 ? -8.213 26.619 5.056 1.00 39.38 224 ALA A C 1
ATOM 1768 O O . ALA A 1 224 ? -7.329 27.376 4.656 1.00 39.38 224 ALA A O 1
ATOM 1769 N N . GLU A 1 225 ? -9.222 27.059 5.812 1.00 33.59 225 GLU A N 1
ATOM 1770 C CA . GLU A 1 225 ? -9.343 28.445 6.278 1.00 33.59 225 GLU A CA 1
ATOM 1771 C C . GLU A 1 225 ? -8.681 28.643 7.654 1.00 33.59 225 GLU A C 1
ATOM 1773 O O . GLU A 1 225 ? -9.392 28.916 8.607 1.00 33.59 225 GLU A O 1
ATOM 1778 N N . ASP A 1 226 ? -7.353 28.468 7.774 1.00 36.81 226 ASP A N 1
ATOM 1779 C CA . ASP A 1 226 ? -6.488 29.254 8.697 1.00 36.81 226 ASP A CA 1
ATOM 1780 C C . ASP A 1 226 ? -4.994 28.850 8.610 1.00 36.81 226 ASP A C 1
ATOM 1782 O O . ASP A 1 226 ? -4.381 28.392 9.573 1.00 36.81 226 ASP A O 1
ATOM 1786 N N . VAL A 1 227 ? -4.364 28.974 7.434 1.00 39.12 227 VAL A N 1
ATOM 1787 C CA . VAL A 1 227 ? -2.892 28.796 7.318 1.00 39.12 227 VAL A CA 1
ATOM 1788 C C . VAL A 1 227 ? -2.142 30.141 7.320 1.00 39.12 227 VAL A C 1
ATOM 1790 O O . VAL A 1 227 ? -0.916 30.155 7.302 1.00 39.12 227 VAL A O 1
ATOM 1793 N N . ASP A 1 228 ? -2.868 31.264 7.410 1.00 35.53 228 ASP A N 1
ATOM 1794 C CA . ASP A 1 228 ? -2.331 32.638 7.396 1.00 35.53 228 ASP A CA 1
ATOM 1795 C C . ASP A 1 228 ? -2.569 33.401 8.719 1.00 35.53 228 ASP A C 1
ATOM 1797 O O . ASP A 1 228 ? -2.500 34.632 8.759 1.00 35.53 228 ASP A O 1
ATOM 1801 N N . ALA A 1 229 ? -2.825 32.706 9.832 1.00 34.19 229 ALA A N 1
ATOM 1802 C CA . ALA A 1 229 ? -2.794 33.345 11.144 1.00 34.19 229 ALA A CA 1
ATOM 1803 C C . ALA A 1 229 ? -1.341 33.731 11.480 1.00 34.19 229 ALA A C 1
ATOM 1805 O O . ALA A 1 229 ? -0.514 32.874 11.796 1.00 34.19 229 ALA A O 1
ATOM 1806 N N . GLU A 1 230 ? -1.030 35.028 11.374 1.00 35.97 230 GLU A N 1
ATOM 1807 C CA . GLU A 1 230 ? 0.260 35.622 11.733 1.00 35.97 230 GLU A CA 1
ATOM 1808 C C . GLU A 1 230 ? 0.727 35.115 13.109 1.00 35.97 230 GLU A C 1
ATOM 1810 O O . GLU A 1 230 ? 0.176 35.466 14.155 1.00 35.97 230 GLU A O 1
ATOM 1815 N N . MET A 1 231 ? 1.763 34.273 13.102 1.00 34.31 231 MET A N 1
ATOM 1816 C CA . MET A 1 231 ? 2.472 33.856 14.308 1.00 34.31 231 MET A CA 1
ATOM 1817 C C . MET A 1 231 ? 3.067 35.103 14.986 1.00 34.31 231 MET A C 1
ATOM 1819 O O . MET A 1 231 ? 3.809 35.843 14.331 1.00 34.31 231 MET A O 1
ATOM 1823 N N . PRO A 1 232 ? 2.797 35.361 16.280 1.00 32.84 232 PRO A N 1
ATOM 1824 C CA . PRO A 1 232 ? 3.480 36.429 16.995 1.00 32.84 232 PRO A CA 1
ATOM 1825 C C . PRO A 1 232 ? 4.989 36.125 17.059 1.00 32.84 232 PRO A C 1
ATOM 1827 O O . PRO A 1 232 ? 5.367 34.960 17.205 1.00 32.84 232 PRO A O 1
ATOM 1830 N N . PRO A 1 233 ? 5.863 37.141 16.942 1.00 33.34 233 PRO A N 1
ATOM 1831 C CA . PRO A 1 233 ? 7.306 36.932 16.945 1.00 33.34 233 PRO A CA 1
ATOM 1832 C C . PRO A 1 233 ? 7.755 36.380 18.303 1.00 33.34 233 PRO A C 1
ATOM 1834 O O . PRO A 1 233 ? 7.594 37.040 19.329 1.00 33.34 233 PRO A O 1
ATOM 1837 N N . GLU A 1 234 ? 8.309 35.166 18.302 1.00 36.66 234 GLU A N 1
ATOM 1838 C CA . GLU A 1 234 ? 8.958 34.579 19.474 1.00 36.66 234 GLU A CA 1
ATOM 1839 C C . GLU A 1 234 ? 10.229 35.366 19.820 1.00 36.66 234 GLU A C 1
ATOM 1841 O O . GLU A 1 234 ? 11.083 35.631 18.969 1.00 36.66 234 GLU A O 1
ATOM 1846 N N . GLU A 1 235 ? 10.341 35.751 21.091 1.00 31.97 235 GLU A N 1
ATOM 1847 C CA . GLU A 1 235 ? 11.546 36.332 21.669 1.00 31.97 235 GLU A CA 1
ATOM 1848 C C . GLU A 1 235 ? 12.683 35.305 21.610 1.00 31.97 235 GLU A C 1
ATOM 1850 O O . GLU A 1 235 ? 12.614 34.224 22.194 1.00 31.97 235 GLU A O 1
ATOM 1855 N N . THR A 1 236 ? 13.753 35.653 20.900 1.00 31.89 236 THR A N 1
ATOM 1856 C CA . THR A 1 236 ? 14.984 34.870 20.828 1.00 31.89 236 THR A CA 1
ATOM 1857 C C . THR A 1 236 ? 15.691 34.890 22.183 1.00 31.89 236 THR A C 1
ATOM 1859 O O . THR A 1 236 ? 16.406 35.840 22.505 1.00 31.89 236 THR A O 1
ATOM 1862 N N . SER A 1 237 ? 15.513 33.841 22.985 1.00 32.09 237 SER A N 1
ATOM 1863 C CA . SER A 1 237 ? 16.494 33.482 24.007 1.00 32.09 237 SER A CA 1
ATOM 1864 C C . SER A 1 237 ? 17.577 32.627 23.351 1.00 32.09 237 SER A C 1
ATOM 1866 O O . SER A 1 237 ? 17.339 31.464 23.021 1.00 32.09 237 SER A O 1
ATOM 1868 N N . ASP A 1 238 ? 18.749 33.227 23.143 1.00 36.97 238 ASP A N 1
ATOM 1869 C CA . ASP A 1 238 ? 19.963 32.559 22.680 1.00 36.97 238 ASP A CA 1
ATOM 1870 C C . ASP A 1 238 ? 20.418 31.504 23.705 1.00 36.97 238 ASP A C 1
ATOM 1872 O O . ASP A 1 238 ? 21.200 31.780 24.613 1.00 36.97 238 ASP A O 1
ATOM 1876 N N . GLU A 1 239 ? 19.952 30.271 23.543 1.00 36.50 239 GLU A N 1
ATOM 1877 C CA . GLU A 1 239 ? 20.687 29.081 23.963 1.00 36.50 239 GLU A CA 1
ATOM 1878 C C . GLU A 1 239 ? 20.786 28.159 22.747 1.00 36.50 239 GLU A C 1
ATOM 1880 O O . GLU A 1 239 ? 19.772 27.746 22.185 1.00 36.50 239 GLU A O 1
ATOM 1885 N N . GLU A 1 240 ? 22.017 27.866 22.313 1.00 40.44 240 GLU A N 1
ATOM 1886 C CA . GLU A 1 240 ? 22.341 26.938 21.225 1.00 40.44 240 GLU A CA 1
ATOM 1887 C C . GLU A 1 240 ? 21.802 25.526 21.525 1.00 40.44 240 GLU A C 1
ATOM 1889 O O . GLU A 1 240 ? 22.516 24.614 21.948 1.00 40.44 240 GLU A O 1
ATOM 1894 N N . ALA A 1 241 ? 20.514 25.312 21.282 1.00 37.84 241 ALA A N 1
ATOM 1895 C CA . ALA A 1 241 ? 19.925 23.994 21.188 1.00 37.84 241 ALA A CA 1
ATOM 1896 C C . ALA A 1 241 ? 20.232 23.450 19.790 1.00 37.84 241 ALA A C 1
ATOM 1898 O O . ALA A 1 241 ? 19.542 23.745 18.816 1.00 37.84 241 ALA A O 1
ATOM 1899 N N . ALA A 1 242 ? 21.295 22.648 19.690 1.00 40.78 242 ALA A N 1
ATOM 1900 C CA . ALA A 1 242 ? 21.580 21.860 18.497 1.00 40.78 242 ALA A CA 1
ATOM 1901 C C . ALA A 1 242 ? 20.299 21.144 18.010 1.00 40.78 242 ALA A C 1
ATOM 1903 O O . ALA A 1 242 ? 19.571 20.589 18.845 1.00 40.78 242 ALA A O 1
ATOM 1904 N N . PRO A 1 243 ? 20.011 21.115 16.694 1.00 38.19 243 PRO A N 1
ATOM 1905 C CA . PRO A 1 243 ? 18.814 20.473 16.167 1.00 38.19 243 PRO A CA 1
ATOM 1906 C C . PRO A 1 243 ? 18.884 18.973 16.466 1.00 38.19 243 PRO A C 1
ATOM 1908 O O . PRO A 1 243 ? 19.620 18.217 15.831 1.00 38.19 243 PRO A O 1
ATOM 1911 N N . LYS A 1 244 ? 18.141 18.532 17.484 1.00 39.81 244 LYS A N 1
ATOM 1912 C CA . LYS A 1 244 ? 18.044 17.124 17.881 1.00 39.81 244 LYS A CA 1
ATOM 1913 C C . LYS A 1 244 ? 17.171 16.378 16.872 1.00 39.81 244 LYS A C 1
ATOM 1915 O O . LYS A 1 244 ? 16.009 16.088 17.135 1.00 39.81 244 LYS A O 1
ATOM 1920 N N . GLY A 1 245 ? 17.737 16.081 15.706 1.00 35.75 245 GLY A N 1
ATOM 1921 C CA . GLY A 1 245 ? 17.149 15.157 14.740 1.00 35.75 245 GLY A CA 1
ATOM 1922 C C . GLY A 1 245 ? 17.117 13.718 15.272 1.00 35.75 245 GLY A C 1
ATOM 1923 O O . GLY A 1 245 ? 17.880 13.342 16.168 1.00 35.75 245 GLY A O 1
ATOM 1924 N N . ARG A 1 246 ? 16.248 12.882 14.688 1.00 41.34 246 ARG A N 1
ATOM 1925 C CA . ARG A 1 246 ? 16.107 11.444 15.007 1.00 41.34 246 ARG A CA 1
ATOM 1926 C C . ARG A 1 246 ? 17.417 10.641 14.914 1.00 41.34 246 ARG A C 1
ATOM 1928 O O . ARG A 1 246 ? 17.538 9.642 15.622 1.00 41.34 246 ARG A O 1
ATOM 1935 N N . GLY A 1 247 ? 18.405 11.119 14.153 1.00 41.09 247 GLY A N 1
ATOM 1936 C CA . GLY A 1 247 ? 19.727 10.501 13.965 1.00 41.09 247 GLY A CA 1
ATOM 1937 C C . GLY A 1 247 ? 20.657 10.487 15.191 1.00 41.09 247 GLY A C 1
ATOM 1938 O O . GLY A 1 247 ? 21.788 10.024 15.093 1.00 41.09 247 GLY A O 1
ATOM 1939 N N . MET A 1 248 ? 20.214 10.967 16.361 1.00 33.56 248 MET A N 1
ATOM 1940 C CA . MET A 1 248 ? 20.952 10.834 17.631 1.00 33.56 248 MET A CA 1
ATOM 1941 C C . MET A 1 248 ? 20.291 9.878 18.634 1.00 33.56 248 MET A C 1
ATOM 1943 O O . MET A 1 248 ? 20.529 9.962 19.845 1.00 33.56 248 MET A O 1
ATOM 1947 N N . ARG A 1 249 ? 19.475 8.922 18.172 1.00 46.28 249 ARG A N 1
ATOM 1948 C CA . ARG A 1 249 ? 19.113 7.789 19.031 1.00 46.28 249 ARG A CA 1
ATOM 1949 C C . ARG A 1 249 ? 20.350 6.925 19.261 1.00 46.28 249 ARG A C 1
ATOM 1951 O O . ARG A 1 249 ? 20.692 6.060 18.465 1.00 46.28 249 ARG A O 1
ATOM 1958 N N . THR A 1 250 ? 20.992 7.121 20.409 1.00 40.91 250 THR A N 1
ATOM 1959 C CA . THR A 1 250 ? 21.889 6.111 20.973 1.00 40.91 250 THR A CA 1
ATOM 1960 C C . THR A 1 250 ? 21.121 4.794 21.034 1.00 40.91 250 THR A C 1
ATOM 1962 O O . THR A 1 250 ? 20.093 4.700 21.712 1.00 40.91 250 THR A O 1
ATOM 1965 N N . ARG A 1 251 ? 21.590 3.783 20.288 1.00 44.22 251 ARG A N 1
ATOM 1966 C CA . ARG A 1 251 ? 21.050 2.421 20.347 1.00 44.22 251 ARG A CA 1
ATOM 1967 C C . ARG A 1 251 ? 21.133 1.954 21.796 1.00 44.22 251 ARG A C 1
ATOM 1969 O O . ARG A 1 251 ? 22.192 1.569 22.282 1.00 44.22 251 ARG A O 1
ATOM 1976 N N . ARG A 1 252 ? 20.011 2.011 22.511 1.00 45.47 252 ARG A N 1
ATOM 1977 C CA . ARG A 1 252 ? 19.882 1.317 23.787 1.00 45.47 252 ARG A CA 1
ATOM 1978 C C . ARG A 1 252 ? 19.627 -0.149 23.450 1.00 45.47 252 ARG A C 1
ATOM 1980 O O . ARG A 1 252 ? 18.656 -0.418 22.739 1.00 45.47 252 ARG A O 1
ATOM 1987 N N . P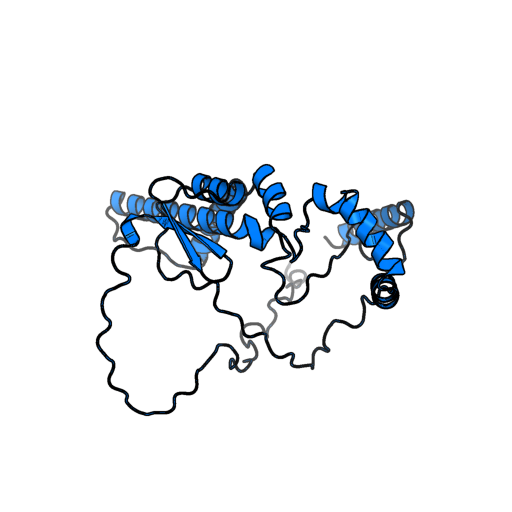RO A 1 253 ? 20.468 -1.089 23.913 1.00 45.97 253 PRO A N 1
ATOM 1988 C CA . PRO A 1 253 ? 20.177 -2.502 23.744 1.00 45.97 253 PRO A CA 1
ATOM 1989 C C . PRO A 1 253 ? 18.797 -2.779 24.338 1.00 45.97 253 PRO A C 1
ATOM 1991 O O . PRO A 1 253 ? 18.469 -2.325 25.437 1.00 45.97 253 PRO A O 1
ATOM 1994 N N . ASN A 1 254 ? 17.961 -3.461 23.565 1.00 42.22 254 ASN A N 1
ATOM 1995 C CA . ASN A 1 254 ? 16.575 -3.704 23.917 1.00 42.22 254 ASN A CA 1
ATOM 1996 C C . ASN A 1 254 ? 16.516 -4.750 25.043 1.00 42.22 254 ASN A C 1
ATOM 1998 O O . ASN A 1 254 ? 16.438 -5.951 24.800 1.00 42.22 254 ASN A O 1
ATOM 2002 N N . THR A 1 255 ? 16.592 -4.302 26.296 1.00 50.53 255 THR A N 1
ATOM 2003 C CA . THR A 1 255 ? 16.643 -5.177 27.479 1.00 50.53 255 THR A CA 1
ATOM 2004 C C . THR A 1 255 ? 15.357 -5.971 27.704 1.00 50.53 255 THR A C 1
ATOM 2006 O O . THR A 1 255 ? 15.392 -6.986 28.392 1.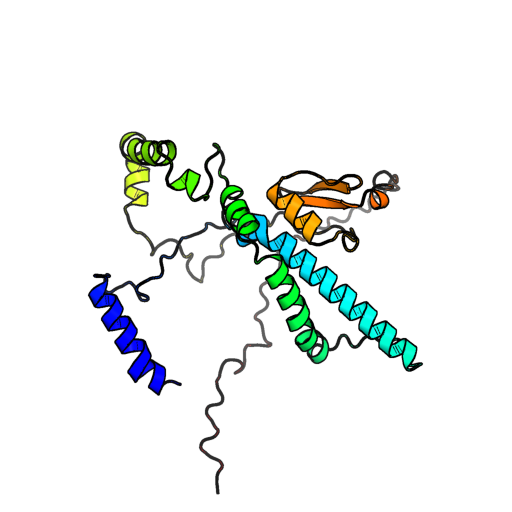00 50.53 255 THR A O 1
ATOM 2009 N N . LYS A 1 256 ? 14.229 -5.567 27.099 1.00 50.47 256 LYS A N 1
ATOM 2010 C CA . LYS A 1 256 ? 12.942 -6.274 27.230 1.00 50.47 256 LYS A CA 1
ATOM 2011 C C . LYS A 1 256 ? 12.864 -7.597 26.465 1.00 50.47 256 LYS A C 1
ATOM 2013 O O . LYS A 1 256 ? 12.046 -8.431 26.829 1.00 50.47 256 LYS A O 1
ATOM 2018 N N . TYR A 1 257 ? 13.699 -7.798 25.446 1.00 49.53 257 TYR A N 1
ATOM 2019 C CA . TYR A 1 257 ? 13.652 -8.993 24.588 1.00 49.53 257 TYR A CA 1
ATOM 2020 C C . TYR A 1 257 ? 14.937 -9.828 24.651 1.00 49.53 257 TYR A C 1
ATOM 2022 O O . TYR A 1 257 ? 15.107 -10.762 23.876 1.00 49.53 257 TYR A O 1
ATOM 2030 N N . ALA A 1 258 ? 15.835 -9.516 25.591 1.00 48.78 258 ALA A N 1
ATOM 2031 C CA . ALA A 1 258 ? 17.078 -10.257 25.803 1.00 48.78 258 ALA A CA 1
ATOM 2032 C C . ALA A 1 258 ? 16.865 -11.648 26.442 1.00 48.78 258 ALA A C 1
ATOM 2034 O O . ALA A 1 258 ? 17.808 -12.430 26.533 1.00 48.78 258 ALA A O 1
ATOM 2035 N N . GLY A 1 259 ? 15.643 -11.970 26.882 1.00 49.16 259 GLY A N 1
ATOM 2036 C CA . GLY A 1 259 ? 15.284 -13.261 27.466 1.00 49.16 259 GLY A CA 1
ATOM 2037 C C . GLY A 1 259 ? 14.197 -13.971 26.665 1.00 49.16 259 GLY A C 1
ATOM 2038 O O . GLY A 1 259 ? 13.166 -13.368 26.392 1.00 49.16 259 GLY A O 1
ATOM 2039 N N . GLU A 1 260 ? 14.475 -15.230 26.307 1.00 49.38 260 GLU A N 1
ATOM 2040 C CA . GLU A 1 260 ? 13.597 -16.374 25.960 1.00 49.38 260 GLU A CA 1
ATOM 2041 C C . GLU A 1 260 ? 12.310 -16.168 25.134 1.00 49.38 260 GLU A C 1
ATOM 2043 O O . GLU A 1 260 ? 11.588 -17.131 24.907 1.00 49.38 260 GLU A O 1
ATOM 2048 N N . PHE A 1 261 ? 12.028 -14.983 24.598 1.00 51.19 261 PHE A N 1
ATOM 2049 C CA . PHE A 1 261 ? 10.785 -14.687 23.878 1.00 51.19 261 PHE A CA 1
ATOM 2050 C C . PHE A 1 261 ? 10.619 -15.537 22.607 1.00 51.19 261 PHE A C 1
ATOM 2052 O O . PHE A 1 261 ? 9.508 -15.918 22.251 1.00 51.19 261 PHE A O 1
ATOM 2059 N N . TRP A 1 262 ? 11.738 -15.890 21.964 1.00 45.88 262 TRP A N 1
ATOM 2060 C CA . TRP A 1 262 ? 11.785 -16.787 20.803 1.00 45.88 262 TRP A CA 1
ATOM 2061 C C . TRP A 1 262 ? 12.123 -18.241 21.149 1.00 45.88 262 TRP A C 1
ATOM 2063 O O . TRP A 1 262 ? 12.242 -19.073 20.249 1.00 45.88 262 TRP A O 1
ATOM 2073 N N . ARG A 1 263 ? 12.283 -18.593 22.431 1.00 42.25 263 ARG A N 1
ATOM 2074 C CA . ARG A 1 263 ? 12.395 -20.003 22.803 1.00 42.25 263 ARG A CA 1
ATOM 2075 C C . ARG A 1 263 ? 10.991 -20.575 22.843 1.00 42.25 263 ARG A C 1
ATOM 2077 O O . ARG A 1 263 ? 10.250 -20.374 23.799 1.00 42.25 263 ARG A O 1
ATOM 2084 N N . HIS A 1 264 ? 10.638 -21.311 21.794 1.00 41.81 264 HIS A N 1
ATOM 2085 C CA . HIS A 1 264 ? 9.564 -22.289 21.871 1.00 41.81 264 HIS A CA 1
ATOM 2086 C C . HIS A 1 264 ? 9.769 -23.108 23.148 1.00 41.81 264 HIS A C 1
ATOM 2088 O O . HIS A 1 264 ? 10.757 -23.833 23.276 1.00 41.81 264 HIS A O 1
ATOM 2094 N N . THR A 1 265 ? 8.863 -22.969 24.110 1.00 40.25 265 THR A N 1
ATOM 2095 C CA . THR A 1 265 ? 8.802 -23.823 25.291 1.00 40.25 265 THR A CA 1
ATOM 2096 C C . THR A 1 265 ? 8.334 -25.213 24.862 1.00 40.25 265 THR A C 1
ATOM 2098 O O . THR A 1 265 ? 7.222 -25.639 25.151 1.00 40.25 265 THR A O 1
ATOM 2101 N N . ASN A 1 266 ? 9.216 -25.957 24.191 1.00 43.03 266 ASN A N 1
ATOM 2102 C CA . ASN A 1 266 ? 9.105 -27.400 23.960 1.00 43.03 266 ASN A CA 1
ATOM 2103 C C . ASN A 1 266 ? 9.420 -28.203 25.242 1.00 43.03 266 ASN A C 1
ATOM 2105 O O . ASN A 1 266 ? 9.961 -29.297 25.177 1.00 43.03 266 ASN A O 1
ATOM 2109 N N . ASN A 1 267 ? 9.074 -27.676 26.419 1.00 41.38 267 ASN A N 1
ATOM 2110 C CA . ASN A 1 267 ? 9.200 -28.372 27.703 1.00 41.38 267 ASN A CA 1
ATOM 2111 C C . ASN A 1 267 ? 7.813 -28.675 28.284 1.00 41.38 267 ASN A C 1
ATOM 2113 O O . ASN A 1 267 ? 7.498 -28.310 29.411 1.00 41.38 267 ASN A O 1
ATOM 2117 N N . LYS A 1 268 ? 6.965 -29.340 27.493 1.00 43.53 268 LYS A N 1
ATOM 2118 C CA . LYS A 1 268 ? 5.751 -30.009 27.993 1.00 43.53 268 LYS A CA 1
ATOM 2119 C C . LYS A 1 268 ? 5.797 -31.534 27.836 1.00 43.53 268 LYS A C 1
ATOM 2121 O O . LYS A 1 268 ? 4.752 -32.166 27.859 1.00 43.53 268 LYS A O 1
ATOM 2126 N N . ASP A 1 269 ? 6.997 -32.112 27.766 1.00 47.47 269 ASP A N 1
ATOM 2127 C CA . ASP A 1 269 ? 7.193 -33.571 27.741 1.00 47.47 269 ASP A CA 1
ATOM 2128 C C . ASP A 1 269 ? 7.677 -34.150 29.087 1.00 47.47 269 ASP A C 1
ATOM 2130 O O . ASP A 1 269 ? 8.149 -35.282 29.134 1.00 47.47 269 ASP A O 1
ATOM 2134 N N . GLN A 1 270 ? 7.568 -33.413 30.202 1.00 45.81 270 GLN A N 1
ATOM 2135 C CA . GLN A 1 270 ? 7.983 -33.926 31.523 1.00 45.81 270 GLN A CA 1
ATOM 2136 C C . GLN A 1 270 ? 6.981 -33.755 32.667 1.00 45.81 270 GLN A C 1
ATOM 2138 O O . GLN A 1 270 ? 7.364 -33.955 33.810 1.00 45.81 270 GLN A O 1
ATOM 2143 N N . ASP A 1 271 ? 5.702 -33.502 32.388 1.00 43.69 271 ASP A N 1
ATOM 2144 C CA . ASP A 1 271 ? 4.667 -33.571 33.428 1.00 43.69 271 ASP A CA 1
ATOM 2145 C C . ASP A 1 271 ? 3.424 -34.314 32.922 1.00 43.69 271 ASP A C 1
ATOM 2147 O O . ASP A 1 271 ? 2.407 -33.718 32.567 1.00 43.69 271 ASP A O 1
ATOM 2151 N N . ILE A 1 272 ? 3.513 -35.646 32.902 1.00 39.59 272 ILE A N 1
ATOM 2152 C CA . ILE A 1 272 ? 2.354 -36.533 33.050 1.00 39.59 272 ILE A CA 1
ATOM 2153 C C . ILE A 1 272 ? 2.757 -37.595 34.092 1.00 39.59 272 ILE A C 1
ATOM 2155 O O . ILE A 1 272 ? 3.809 -38.210 33.908 1.00 39.59 272 ILE A O 1
ATOM 2159 N N . PRO A 1 273 ? 1.994 -37.765 35.190 1.00 47.94 273 PRO A N 1
ATOM 2160 C CA . PRO A 1 273 ? 2.263 -38.778 36.213 1.00 47.94 273 PRO A CA 1
ATOM 2161 C C . PRO A 1 273 ? 2.115 -40.215 35.700 1.00 47.94 273 PRO A C 1
ATOM 2163 O O . PRO A 1 273 ? 1.297 -40.443 34.777 1.00 47.94 273 PRO A O 1
#

Secondary structure (DSSP, 8-state):
-HHHIIIIIHHHHHHHHHHTT--TT-SSTT-------TT-HHHH-HIIIIIHHHHHHHHHHHHHHHHHHHHHHHHHTT--------HHHHHHHHHHHHHHHHHHH--HHHHHHHHHH-B-TTS-BSSHHHHTSHHHHHHHHHHHHH-HHHHHHHHS---SS-SPPTT--PPPP---------S--GGGS-HHHHHHHHHH-PPPTTEEEEEETTEEEEEEGGGGS-S---PPPPP----------GGG------TTSSSSTT------SS---

Organism: NCBI:txid1033008

pLDDT: mean 70.49, std 20.89, range [31.89, 97.12]

Foldseek 3Di:
DVCCCVVPVVVVQVVLQVVQVHDPVPPGRPDDDDDDDPPLCCQQPLCNVQQVVLLVLQLVLLVVVVLVVVQVVCVVVVHDRDDPPDPVVCVVSSVVSNVSSVVLRPDPLSSLLSQCRSDDPPNATRHPCRCPDPVNVVVLVVCCVPPVPVVVVVVPPCPDDPDDPPPDPDQDDQPPPQPPPPDAPQSVPDSVQSSCCSNPVDAPPQWDWDDGDSDTDTGGNVVPPDPPPDDDDDDDPDDPPDPPGPSPPPPDPPPVPPDDPPPDCPPPPPDDD

Sequence (273 aa):
MQEWVEKVLIPYLNARRAELGLPPEQKAPDILIDFVPGGCTGIGQPLDVGLNRPFKHAVKLAYHSWLIDTLLKQREKEQKMDLDTGLPVLRDASVGWIWEGYKAVQDTELILKSWSMCAIRGGRNLSYACMTSFETNQTLVNLKHDKPELWNDLQTKSTQDYCPGDDEAVPEDLERHEDEDMGNDDSEIPTHEVIEHVITKRVPKGRQQKQAGGSIGLVSSGDAEDVDAEMPPEETSDEEAAPKGRGMRTRRPNTKYAGEFWRHTNNKDQDIP

Radius of gyration: 26.08 Å; chains: 1; bounding box: 58×76×64 Å